Protein AF-A0A969GQ29-F1 (afdb_monomer)

pLDDT: mean 75.86, std 22.22, range [28.38, 98.25]

Structure (mmCIF, N/CA/C/O backbone):
data_AF-A0A969GQ29-F1
#
_entry.id   AF-A0A969GQ29-F1
#
loop_
_atom_site.group_PDB
_atom_site.id
_atom_site.type_symbol
_atom_site.label_atom_id
_atom_site.label_alt_id
_atom_site.label_comp_id
_atom_site.label_asym_id
_atom_site.label_entity_id
_atom_site.label_seq_id
_atom_site.pdbx_PDB_ins_code
_atom_site.Cartn_x
_atom_site.Cartn_y
_atom_site.Cartn_z
_atom_site.occupancy
_atom_site.B_iso_or_equiv
_atom_site.auth_seq_id
_atom_site.auth_comp_id
_atom_site.auth_asym_id
_atom_site.auth_atom_id
_atom_site.pdbx_PDB_model_num
ATOM 1 N N . MET A 1 1 ? 73.120 -27.323 -23.333 1.00 44.72 1 MET A N 1
ATOM 2 C CA . MET A 1 1 ? 72.663 -28.634 -22.817 1.00 44.72 1 MET A CA 1
ATOM 3 C C . MET A 1 1 ? 71.468 -28.420 -21.889 1.00 44.72 1 MET A C 1
ATOM 5 O O . MET A 1 1 ? 71.668 -28.076 -20.736 1.00 44.72 1 MET A O 1
ATOM 9 N N . LEU A 1 2 ? 70.231 -28.576 -22.378 1.00 42.78 2 LEU A N 1
ATOM 10 C CA . LEU A 1 2 ? 69.022 -28.595 -21.538 1.00 42.78 2 LEU A CA 1
ATOM 11 C C . LEU A 1 2 ? 68.281 -29.914 -21.776 1.00 42.78 2 LEU A C 1
ATOM 13 O O . LEU A 1 2 ? 67.636 -30.113 -22.804 1.00 42.78 2 LEU A O 1
ATOM 17 N N . ARG A 1 3 ? 68.413 -30.839 -20.824 1.00 49.97 3 ARG A N 1
ATOM 18 C CA . ARG A 1 3 ? 67.779 -32.161 -20.842 1.00 49.97 3 ARG A CA 1
ATOM 19 C C . ARG A 1 3 ? 66.337 -32.000 -20.340 1.00 49.97 3 ARG A C 1
ATOM 21 O O . ARG A 1 3 ? 66.110 -31.848 -19.142 1.00 49.97 3 ARG A O 1
ATOM 28 N N . LYS A 1 4 ? 65.365 -31.965 -21.260 1.00 52.69 4 LYS A N 1
ATOM 29 C CA . LYS A 1 4 ? 63.926 -31.899 -20.943 1.00 52.69 4 LYS A CA 1
ATOM 30 C C . LYS A 1 4 ? 63.521 -33.150 -20.148 1.00 52.69 4 LYS A C 1
ATOM 32 O O . LYS A 1 4 ? 63.718 -34.269 -20.613 1.00 52.69 4 LYS A O 1
ATOM 37 N N . ARG A 1 5 ? 63.003 -32.950 -18.932 1.00 57.12 5 ARG A N 1
ATOM 38 C CA . ARG A 1 5 ? 62.609 -34.001 -17.978 1.00 57.12 5 ARG A CA 1
ATOM 39 C C . ARG A 1 5 ? 61.297 -34.678 -18.435 1.00 57.12 5 ARG A C 1
ATOM 41 O O . ARG A 1 5 ? 60.277 -33.995 -18.477 1.00 57.12 5 ARG A O 1
ATOM 48 N N . PRO A 1 6 ? 61.276 -35.993 -18.731 1.00 58.00 6 PRO A N 1
ATOM 49 C CA . PRO A 1 6 ? 60.076 -36.718 -19.184 1.00 58.00 6 PRO A CA 1
ATOM 50 C C . PRO A 1 6 ? 59.059 -37.018 -18.063 1.00 58.00 6 PRO A C 1
ATOM 52 O O . PRO A 1 6 ? 57.993 -37.567 -18.321 1.00 58.00 6 PRO A O 1
ATOM 55 N N . PHE A 1 7 ? 59.357 -36.630 -16.821 1.00 55.56 7 PHE A N 1
ATOM 56 C CA . PHE A 1 7 ? 58.591 -37.012 -15.631 1.00 55.56 7 PHE A CA 1
ATOM 57 C C . PHE A 1 7 ? 57.222 -36.322 -15.486 1.00 55.56 7 PHE A C 1
ATOM 59 O O . PHE A 1 7 ? 56.353 -36.838 -14.793 1.00 55.56 7 PHE A O 1
ATOM 66 N N . LEU A 1 8 ? 56.989 -35.191 -16.162 1.00 52.31 8 LEU A N 1
ATOM 67 C CA . LEU A 1 8 ? 55.748 -34.417 -16.001 1.00 52.31 8 LEU A CA 1
ATOM 68 C C . LEU A 1 8 ? 54.585 -34.912 -16.886 1.00 52.31 8 LEU A C 1
ATOM 70 O O . LEU A 1 8 ? 53.432 -34.597 -16.621 1.00 52.31 8 LEU A O 1
ATOM 74 N N . ARG A 1 9 ? 54.864 -35.713 -17.926 1.00 53.41 9 ARG A N 1
ATOM 75 C CA . ARG A 1 9 ? 53.828 -36.254 -18.831 1.00 53.41 9 ARG A CA 1
ATOM 76 C C . ARG A 1 9 ? 53.210 -37.562 -18.333 1.00 53.41 9 ARG A C 1
ATOM 78 O O . ARG A 1 9 ? 52.082 -37.867 -18.699 1.00 53.41 9 ARG A O 1
ATOM 85 N N . LEU A 1 10 ? 53.910 -38.298 -17.469 1.00 52.69 10 LEU A N 1
ATOM 86 C CA . LEU A 1 10 ? 53.424 -39.568 -16.924 1.00 52.69 10 LEU A CA 1
ATOM 87 C C . LEU A 1 10 ? 52.386 -39.362 -15.802 1.00 52.69 10 LEU A C 1
ATOM 89 O O . LEU A 1 10 ? 51.442 -40.135 -15.691 1.00 52.69 10 LEU A O 1
ATOM 93 N N . PHE A 1 11 ? 52.491 -38.266 -15.040 1.00 50.81 11 PHE A N 1
ATOM 94 C CA . PHE A 1 11 ? 51.518 -37.910 -13.996 1.00 50.81 11 PHE A CA 1
ATOM 95 C C . PHE A 1 11 ? 50.190 -37.361 -14.551 1.00 50.81 11 PHE A C 1
ATOM 97 O O . PHE A 1 11 ? 49.139 -37.573 -13.953 1.00 50.81 11 PHE A O 1
ATOM 104 N N . SER A 1 12 ? 50.205 -36.727 -15.729 1.00 54.84 12 SER A N 1
ATOM 105 C CA . SER A 1 12 ? 48.989 -36.211 -16.381 1.00 54.84 12 SER A CA 1
ATOM 106 C C . SER A 1 12 ? 48.111 -37.307 -17.002 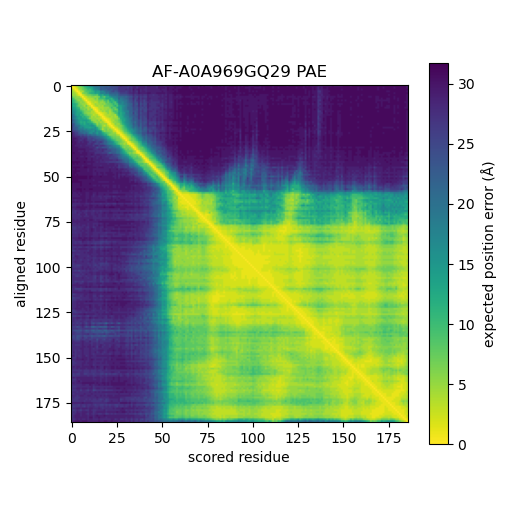1.00 54.84 12 SER A C 1
ATOM 108 O O . SER A 1 12 ? 46.925 -37.076 -17.206 1.00 54.84 12 SER A O 1
ATOM 110 N N . LEU A 1 13 ? 48.666 -38.485 -17.305 1.00 52.84 13 LEU A N 1
ATOM 111 C CA . LEU A 1 13 ? 47.923 -39.612 -17.886 1.00 52.84 13 LEU A CA 1
ATOM 112 C C . LEU A 1 13 ? 47.288 -40.513 -16.813 1.00 52.84 13 LEU A C 1
ATOM 114 O O . LEU A 1 13 ? 46.249 -41.116 -17.066 1.00 52.84 13 LEU A O 1
ATOM 118 N N . LEU A 1 14 ? 47.846 -40.548 -15.596 1.00 54.53 14 LEU A N 1
ATOM 119 C CA . LEU A 1 14 ? 47.291 -41.325 -14.481 1.00 54.53 14 LEU A CA 1
ATOM 120 C C . LEU A 1 14 ? 46.078 -40.647 -13.809 1.00 54.53 14 LEU A C 1
ATOM 122 O O . LEU A 1 14 ? 45.189 -41.339 -13.324 1.00 54.53 14 LEU A O 1
ATOM 126 N N . SER A 1 15 ? 45.991 -39.310 -13.831 1.00 51.19 15 SER A N 1
ATOM 127 C CA . SER A 1 15 ? 44.840 -38.574 -13.269 1.00 51.19 15 SER A CA 1
ATOM 128 C C . SER A 1 15 ? 43.578 -38.628 -14.140 1.00 51.19 15 SER A C 1
ATOM 130 O O . SER A 1 15 ? 42.479 -38.442 -13.627 1.00 51.19 15 SER A O 1
ATOM 132 N N . VAL A 1 16 ? 43.710 -38.907 -15.442 1.00 55.78 16 VAL A N 1
ATOM 133 C CA . VAL A 1 16 ? 42.572 -38.969 -16.380 1.00 55.78 16 VAL A CA 1
ATOM 134 C C . VAL A 1 16 ? 41.866 -40.334 -16.331 1.00 55.78 16 VAL A C 1
ATOM 136 O O . VAL A 1 16 ? 40.658 -40.403 -16.535 1.00 55.78 16 VAL A O 1
ATOM 139 N N . MET A 1 17 ? 42.566 -41.416 -15.965 1.00 53.56 17 MET A N 1
ATOM 140 C CA . MET A 1 17 ? 41.953 -42.748 -15.835 1.00 53.56 17 MET A CA 1
ATOM 141 C C . MET A 1 17 ? 41.180 -42.983 -14.528 1.00 53.56 17 MET A C 1
ATOM 143 O O . MET A 1 17 ? 40.346 -43.883 -14.491 1.00 53.56 17 MET A O 1
ATOM 147 N N . LEU A 1 18 ? 41.376 -42.171 -13.482 1.00 50.62 18 LEU A N 1
ATOM 148 C CA . LEU A 1 18 ? 40.610 -42.305 -12.232 1.00 50.62 18 LEU A CA 1
ATOM 149 C C . LEU A 1 18 ? 39.220 -41.634 -12.299 1.00 50.62 18 LEU A C 1
ATOM 151 O O . LEU A 1 18 ? 38.326 -41.996 -11.543 1.00 50.62 18 LEU A O 1
ATOM 155 N N . VAL A 1 19 ? 39.004 -40.696 -13.230 1.00 52.09 19 VAL A N 1
ATOM 156 C CA . VAL A 1 19 ? 37.718 -39.985 -13.402 1.00 52.09 19 VAL A CA 1
ATOM 157 C C . VAL A 1 19 ? 36.760 -40.737 -14.344 1.00 52.09 19 VAL A C 1
ATOM 159 O O . VAL A 1 19 ? 35.546 -40.632 -14.203 1.00 52.09 19 VAL A O 1
ATOM 162 N N . ALA A 1 20 ? 37.274 -41.577 -15.249 1.00 50.53 20 ALA A N 1
ATOM 163 C CA . ALA A 1 20 ? 36.458 -42.335 -16.206 1.00 50.53 20 ALA A CA 1
ATOM 164 C C . ALA A 1 20 ? 35.785 -43.601 -15.624 1.00 50.53 20 ALA A C 1
ATOM 166 O O . ALA A 1 20 ? 34.882 -44.151 -16.248 1.00 50.53 20 ALA A O 1
ATOM 167 N N . VAL A 1 21 ? 36.180 -44.058 -14.430 1.00 52.09 21 VAL A N 1
ATOM 168 C CA . VAL A 1 21 ? 35.624 -45.272 -13.789 1.00 52.09 21 VAL A CA 1
ATOM 169 C C . VAL A 1 21 ? 34.384 -44.971 -12.925 1.00 52.09 21 VAL A C 1
ATOM 171 O O . VAL A 1 21 ? 33.609 -45.874 -12.629 1.00 52.09 21 VAL A O 1
ATOM 174 N N . LEU A 1 22 ? 34.113 -43.702 -12.593 1.00 51.28 22 LEU A N 1
ATOM 175 C CA . LEU A 1 22 ? 32.953 -43.301 -11.777 1.00 51.28 22 LEU A CA 1
ATOM 176 C C . LEU A 1 22 ? 31.684 -42.947 -12.585 1.00 51.28 22 LEU A C 1
ATOM 178 O O . LEU A 1 22 ? 30.662 -42.628 -11.988 1.00 51.28 22 LEU A O 1
ATOM 182 N N . LEU A 1 23 ? 31.707 -43.043 -13.921 1.00 52.03 23 LEU A N 1
ATOM 183 C CA . LEU A 1 23 ? 30.583 -42.658 -14.799 1.00 52.03 23 LEU A CA 1
ATOM 184 C C . LEU A 1 23 ? 29.781 -43.833 -15.404 1.00 52.03 23 LEU A C 1
ATOM 186 O O . LEU A 1 23 ? 28.881 -43.595 -16.202 1.00 52.03 23 LEU A O 1
ATOM 190 N N . VAL A 1 24 ? 30.051 -45.091 -15.029 1.00 53.19 24 VAL A N 1
ATOM 191 C CA . VAL A 1 24 ? 29.403 -46.280 -15.647 1.00 53.19 24 VAL A CA 1
ATOM 192 C C . VAL A 1 24 ? 28.471 -47.054 -14.689 1.00 53.19 24 VAL A C 1
ATOM 194 O O . VAL A 1 24 ? 27.856 -48.039 -15.078 1.00 53.19 24 VAL A O 1
ATOM 197 N N . ALA A 1 25 ? 28.269 -46.594 -13.450 1.00 53.12 25 ALA A N 1
ATOM 198 C CA . ALA A 1 25 ? 27.529 -47.344 -12.422 1.00 53.12 25 ALA A CA 1
ATOM 199 C C . ALA A 1 25 ? 26.175 -46.730 -11.996 1.00 53.12 25 ALA A C 1
ATOM 201 O O . ALA A 1 25 ? 25.827 -46.806 -10.821 1.00 53.12 25 ALA A O 1
ATOM 202 N N . ALA A 1 26 ? 25.404 -46.115 -12.906 1.00 46.97 26 ALA A N 1
ATOM 203 C CA . ALA A 1 26 ? 24.108 -45.523 -12.526 1.00 46.97 26 ALA A CA 1
ATOM 204 C C . ALA A 1 26 ? 22.977 -45.576 -13.576 1.00 46.97 26 ALA A C 1
ATOM 206 O O . ALA A 1 26 ? 22.005 -44.840 -13.450 1.00 46.97 26 ALA A O 1
ATOM 207 N N . CYS A 1 27 ? 23.038 -46.471 -14.569 1.00 44.78 27 CYS A N 1
ATOM 208 C CA . CYS A 1 27 ? 21.886 -46.770 -15.433 1.00 44.78 27 CYS A CA 1
ATOM 209 C C . CYS A 1 27 ? 21.655 -48.282 -15.484 1.00 44.78 27 CYS A C 1
ATOM 211 O O . CYS A 1 27 ? 22.211 -48.983 -16.324 1.00 44.78 27 CYS A O 1
ATOM 213 N N . GLY A 1 28 ? 20.844 -48.789 -14.559 1.00 42.25 28 GLY A N 1
ATOM 214 C CA . GLY A 1 28 ? 20.472 -50.199 -14.504 1.00 42.25 28 GLY A CA 1
ATOM 215 C C . GLY A 1 28 ? 19.374 -50.429 -13.477 1.00 42.25 28 GLY A C 1
ATOM 216 O O . GLY A 1 28 ? 19.652 -50.852 -12.363 1.00 42.25 28 GLY A O 1
ATOM 217 N N . GLY A 1 29 ? 18.132 -50.111 -13.841 1.00 37.25 29 GLY A N 1
ATOM 218 C CA . GLY A 1 29 ? 16.976 -50.282 -12.964 1.00 37.25 29 GLY A CA 1
ATOM 219 C C . GLY A 1 29 ? 15.670 -50.044 -13.707 1.00 37.25 29 GLY A C 1
ATOM 220 O O . GLY A 1 29 ? 15.032 -49.016 -13.524 1.00 37.25 29 GLY A O 1
ATOM 221 N N . GLY A 1 30 ? 15.309 -50.975 -14.591 1.00 39.59 30 GLY A N 1
ATOM 222 C CA . GLY A 1 30 ? 13.969 -51.039 -15.158 1.00 39.59 30 GLY A CA 1
ATOM 223 C C . GLY A 1 30 ? 12.980 -51.586 -14.129 1.00 39.59 30 GLY A C 1
ATOM 224 O O . GLY A 1 30 ? 13.191 -52.666 -13.582 1.00 39.59 30 GLY A O 1
ATOM 225 N N . SER A 1 31 ? 11.886 -50.862 -13.911 1.00 35.97 31 SER A N 1
ATOM 226 C CA . SER A 1 31 ? 10.650 -51.385 -13.332 1.00 35.97 31 SER A CA 1
ATOM 227 C C . SER A 1 31 ? 9.473 -50.830 -14.132 1.00 35.97 31 SER A C 1
ATOM 229 O O . SER A 1 31 ? 9.452 -49.645 -14.460 1.00 35.97 31 SER A O 1
ATOM 231 N N . ALA A 1 32 ? 8.549 -51.720 -14.483 1.00 39.25 32 ALA A N 1
ATOM 232 C CA . ALA A 1 32 ? 7.390 -51.512 -15.345 1.00 39.25 32 ALA A CA 1
ATOM 233 C C . ALA A 1 32 ? 6.469 -50.352 -14.907 1.00 39.25 32 ALA A C 1
ATOM 235 O O . ALA A 1 32 ? 6.451 -50.013 -13.722 1.00 39.25 32 ALA A O 1
ATOM 236 N N . PRO A 1 33 ? 5.653 -49.778 -15.815 1.00 35.91 33 PRO A N 1
ATOM 237 C CA . PRO A 1 33 ? 4.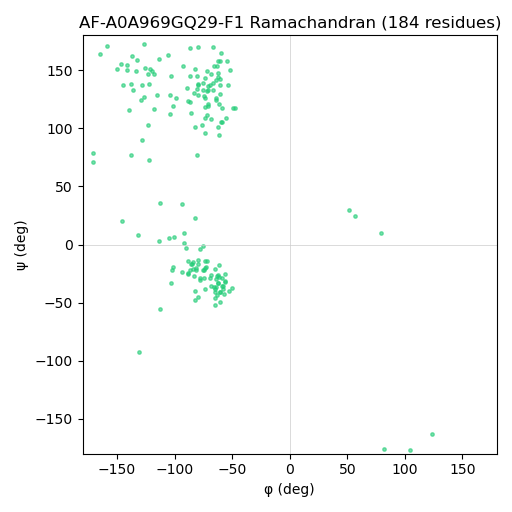574 -48.895 -15.407 1.00 35.91 33 PRO A CA 1
ATOM 238 C C . PRO A 1 33 ? 3.452 -49.736 -14.788 1.00 35.91 33 PRO A C 1
ATOM 240 O O . PRO A 1 33 ? 2.973 -50.697 -15.390 1.00 35.91 33 PRO A O 1
ATOM 243 N N . ALA A 1 34 ? 3.061 -49.383 -13.567 1.00 37.22 34 ALA A N 1
ATOM 244 C CA . ALA A 1 34 ? 1.811 -49.832 -12.985 1.00 37.22 34 ALA A CA 1
ATOM 245 C C . ALA A 1 34 ? 0.654 -49.107 -13.685 1.00 37.22 34 ALA A C 1
ATOM 247 O O . ALA A 1 34 ? 0.691 -47.886 -13.845 1.00 37.22 34 ALA A O 1
ATOM 248 N N . ASP A 1 35 ? -0.354 -49.879 -14.085 1.00 37.22 35 ASP A N 1
ATOM 249 C CA . ASP A 1 35 ? -1.689 -49.409 -14.442 1.00 37.22 35 ASP A CA 1
ATOM 250 C C . ASP A 1 35 ? -2.214 -48.434 -13.379 1.00 37.22 35 ASP A C 1
ATOM 252 O O . ASP A 1 35 ? -2.434 -48.813 -12.226 1.00 37.22 35 ASP A O 1
ATOM 256 N N . SER A 1 36 ? -2.460 -47.185 -13.769 1.00 41.22 36 SER A N 1
ATOM 257 C CA . SER A 1 36 ? -3.362 -46.291 -13.048 1.00 41.22 36 SER A CA 1
ATOM 258 C C . SER A 1 36 ? -4.665 -46.196 -13.835 1.00 41.22 36 SER A C 1
ATOM 260 O O . SER A 1 36 ? -4.698 -45.661 -14.944 1.00 41.22 36 SER A O 1
ATOM 262 N N . ALA A 1 37 ? -5.725 -46.740 -13.242 1.00 36.94 37 ALA A N 1
ATOM 263 C CA . ALA A 1 37 ? -7.107 -46.572 -13.668 1.00 36.94 37 ALA A CA 1
ATOM 264 C C . ALA A 1 37 ? -7.472 -45.079 -13.847 1.00 36.94 37 ALA A C 1
ATOM 266 O O . ALA A 1 37 ? -6.909 -44.228 -13.152 1.00 36.94 37 ALA A O 1
ATOM 267 N N . PRO A 1 38 ? -8.404 -44.744 -14.758 1.00 35.06 38 PRO A N 1
ATOM 268 C CA . PRO A 1 38 ? -8.744 -43.360 -15.060 1.00 35.06 38 PRO A CA 1
ATOM 269 C C . PRO A 1 38 ? -9.413 -42.683 -13.859 1.00 35.06 38 PRO A C 1
ATOM 271 O O . PRO A 1 38 ? -10.335 -43.228 -13.248 1.00 35.06 38 PRO A O 1
ATOM 274 N N . ALA A 1 39 ? -8.937 -41.479 -13.542 1.00 34.47 39 ALA A N 1
ATOM 275 C CA . ALA A 1 39 ? -9.611 -40.555 -12.646 1.00 34.47 39 ALA A CA 1
ATOM 276 C C . ALA A 1 39 ? -10.983 -40.199 -13.233 1.00 34.47 39 ALA A C 1
ATOM 278 O O . ALA A 1 39 ? -11.094 -39.843 -14.405 1.00 34.47 39 ALA A O 1
ATOM 279 N N . ALA A 1 40 ? -12.022 -40.329 -12.412 1.00 36.59 40 ALA A N 1
ATOM 280 C CA . ALA A 1 40 ? -13.361 -39.879 -12.741 1.00 36.59 40 ALA A CA 1
ATOM 281 C C . ALA A 1 40 ? -13.365 -38.349 -12.896 1.00 36.59 40 ALA A C 1
ATOM 283 O O . ALA A 1 40 ? -12.971 -37.633 -11.975 1.00 36.59 40 ALA A O 1
ATOM 284 N N . GLU A 1 41 ? -13.817 -37.866 -14.054 1.00 39.78 41 GLU A N 1
ATOM 285 C CA . GLU A 1 41 ? -14.216 -36.474 -14.262 1.00 39.78 41 GLU A CA 1
ATOM 286 C C . GLU A 1 41 ? -15.343 -36.120 -13.282 1.00 39.78 41 GLU A C 1
ATOM 288 O O . GLU A 1 41 ? -16.433 -36.695 -13.329 1.00 39.78 41 GLU A O 1
ATOM 293 N N . ALA A 1 42 ? -15.081 -35.164 -12.392 1.00 37.78 42 ALA A N 1
ATOM 294 C CA . ALA A 1 42 ? -16.132 -34.409 -11.726 1.00 37.78 42 ALA A CA 1
ATOM 295 C C . ALA A 1 42 ? -16.627 -33.323 -12.701 1.00 37.78 42 ALA A C 1
ATOM 297 O O . ALA A 1 42 ? -15.802 -32.718 -13.392 1.00 37.78 42 ALA A O 1
ATOM 298 N N . PRO A 1 43 ? -17.945 -33.083 -12.807 1.00 32.59 43 PRO A N 1
ATOM 299 C CA . PRO A 1 43 ? -18.484 -32.178 -13.807 1.00 32.59 43 PRO A CA 1
ATOM 300 C C . PRO A 1 43 ? -18.086 -30.738 -13.487 1.00 32.59 43 PRO A C 1
ATOM 302 O O . PRO A 1 43 ? -18.155 -30.301 -12.337 1.00 32.59 43 PRO A O 1
ATOM 305 N N . ALA A 1 44 ? -17.696 -30.010 -14.531 1.00 32.75 44 ALA A N 1
ATOM 306 C CA . ALA A 1 44 ? -17.522 -28.570 -14.507 1.00 32.75 44 ALA A CA 1
ATOM 307 C C . ALA A 1 44 ? -18.830 -27.915 -14.041 1.00 32.75 44 ALA A C 1
ATOM 309 O O . ALA A 1 44 ? -19.835 -27.929 -14.753 1.00 32.75 44 ALA A O 1
ATOM 310 N N . ALA A 1 45 ? -18.818 -27.376 -12.824 1.00 34.59 45 ALA A N 1
ATOM 311 C CA . ALA A 1 45 ? -19.830 -26.440 -12.382 1.00 34.59 45 ALA A CA 1
ATOM 312 C C . ALA A 1 45 ? -19.548 -25.115 -13.093 1.00 34.59 45 ALA A C 1
ATOM 314 O O . ALA A 1 45 ? -18.539 -24.456 -12.853 1.00 34.59 45 ALA A O 1
ATOM 315 N N . GLU A 1 46 ? -20.427 -24.791 -14.030 1.00 34.78 46 GLU A N 1
ATOM 316 C CA . GLU A 1 46 ? -20.492 -23.532 -14.752 1.00 34.78 46 GLU A CA 1
ATOM 317 C C . GLU A 1 46 ? -20.746 -22.415 -13.728 1.00 34.78 46 GLU A C 1
ATOM 319 O O . GLU A 1 46 ? -21.872 -22.188 -13.284 1.00 34.78 46 GLU A O 1
ATOM 324 N N . ALA A 1 47 ? -19.665 -21.786 -13.260 1.00 32.41 47 ALA A N 1
ATOM 325 C CA . ALA A 1 47 ? -19.738 -20.641 -12.371 1.00 32.41 47 ALA A CA 1
ATOM 326 C C . ALA A 1 47 ? -20.318 -19.472 -13.169 1.00 32.41 47 ALA A C 1
ATOM 328 O O . ALA A 1 47 ? -19.680 -18.928 -14.072 1.00 32.41 47 ALA A O 1
ATOM 329 N N . ALA A 1 48 ? -21.563 -19.124 -12.854 1.00 28.38 48 ALA A N 1
ATOM 330 C CA . ALA A 1 48 ? -22.189 -17.908 -13.323 1.00 28.38 48 ALA A CA 1
ATOM 331 C C . ALA A 1 48 ? -21.337 -16.722 -12.855 1.00 28.38 48 ALA A C 1
ATOM 333 O O . ALA A 1 48 ? -21.335 -16.368 -11.677 1.00 28.38 48 ALA A O 1
ATOM 334 N N . ALA A 1 49 ? -20.604 -16.125 -13.792 1.00 33.06 49 ALA A N 1
ATOM 335 C CA . ALA A 1 49 ? -20.020 -14.812 -13.620 1.00 33.06 49 ALA A CA 1
ATOM 336 C C . ALA A 1 49 ? -21.171 -13.829 -13.375 1.00 33.06 49 ALA A C 1
ATOM 338 O O . ALA A 1 49 ? -21.938 -13.507 -14.284 1.00 33.06 49 ALA A O 1
ATOM 339 N N . GLN A 1 50 ? -21.332 -13.393 -12.129 1.00 33.28 50 GLN A N 1
ATOM 340 C CA . GLN A 1 50 ? -22.148 -12.227 -11.839 1.00 33.28 50 GLN A CA 1
ATOM 341 C C . GLN A 1 50 ? -21.358 -10.999 -12.284 1.00 33.28 50 GLN A C 1
ATOM 343 O O . GLN A 1 50 ? -20.500 -10.490 -11.573 1.00 33.28 50 GLN A O 1
ATOM 348 N N . GLU A 1 51 ? -21.655 -10.556 -13.499 1.00 40.47 51 GLU A N 1
ATOM 349 C CA . GLU A 1 51 ? -21.353 -9.218 -13.988 1.00 40.47 51 GLU A CA 1
ATOM 350 C C . GLU A 1 51 ? -22.136 -8.221 -13.113 1.00 40.47 51 GLU A C 1
ATOM 352 O O . GLU A 1 51 ? -23.358 -8.097 -13.229 1.00 40.47 51 GLU A O 1
ATOM 357 N N . SER A 1 52 ? -21.461 -7.583 -12.151 1.00 35.22 52 SER A N 1
ATOM 358 C CA . SER A 1 52 ? -22.051 -6.517 -11.338 1.00 35.22 52 SER A CA 1
ATOM 359 C C . SER A 1 52 ? -21.875 -5.176 -12.057 1.00 35.22 52 SER A C 1
ATOM 361 O O . SER A 1 52 ? -20.777 -4.755 -12.414 1.00 35.22 52 SER A O 1
ATOM 363 N N . ALA A 1 53 ? -23.001 -4.514 -12.312 1.00 35.34 53 ALA A N 1
ATOM 364 C CA . ALA A 1 53 ? -23.127 -3.373 -13.217 1.00 35.34 53 ALA A CA 1
ATOM 365 C C . ALA A 1 53 ? -22.732 -2.005 -12.614 1.00 35.34 53 ALA A C 1
ATOM 367 O O . ALA A 1 53 ? -23.181 -0.982 -13.119 1.00 35.34 53 ALA A O 1
ATOM 368 N N . ASP A 1 54 ? -21.901 -1.972 -11.569 1.00 37.62 54 ASP A N 1
ATOM 369 C CA . ASP A 1 54 ? -21.432 -0.719 -10.940 1.00 37.62 54 ASP A CA 1
ATOM 370 C C . ASP A 1 54 ? -19.908 -0.668 -10.718 1.00 37.62 54 ASP A C 1
ATOM 372 O O . ASP A 1 54 ? -19.383 0.263 -10.106 1.00 37.62 54 ASP A O 1
ATOM 376 N N . ALA A 1 55 ? -19.153 -1.634 -11.251 1.00 44.72 55 ALA A N 1
ATOM 377 C CA . ALA A 1 55 ? -17.705 -1.495 -11.319 1.00 44.72 55 ALA A CA 1
ATOM 378 C C . ALA A 1 55 ? -17.361 -0.431 -12.373 1.00 44.72 55 ALA A C 1
ATOM 380 O O . ALA A 1 55 ? -17.714 -0.578 -13.545 1.00 44.72 55 ALA A O 1
ATOM 381 N N . ALA A 1 56 ? -16.668 0.639 -11.968 1.00 50.53 56 ALA A N 1
ATOM 382 C CA . ALA A 1 56 ? -16.030 1.544 -12.916 1.00 50.53 56 ALA A CA 1
ATOM 383 C C . ALA A 1 56 ? -15.227 0.693 -13.910 1.00 50.53 56 ALA A C 1
ATOM 385 O O . ALA A 1 56 ? -14.339 -0.057 -13.498 1.00 50.53 56 ALA A O 1
ATOM 386 N N . ALA A 1 57 ? -15.603 0.750 -15.191 1.00 52.75 57 ALA A N 1
ATOM 387 C CA . ALA A 1 57 ? -14.967 -0.055 -16.223 1.00 52.75 57 ALA A CA 1
ATOM 388 C C . ALA A 1 57 ? -13.449 0.185 -16.183 1.00 52.75 57 ALA A C 1
ATOM 390 O O . ALA A 1 57 ? -13.026 1.337 -16.022 1.00 52.75 57 ALA A O 1
ATOM 391 N N . PRO A 1 58 ? -12.629 -0.872 -16.295 1.00 57.75 58 PRO A N 1
ATOM 392 C CA . PRO A 1 58 ? -11.191 -0.699 -16.272 1.00 57.75 58 PRO A CA 1
ATOM 393 C C . PRO A 1 58 ? -10.770 0.199 -17.431 1.00 57.75 58 PRO A C 1
ATOM 395 O O . PRO A 1 58 ? -11.299 0.101 -18.542 1.00 57.75 58 PRO A O 1
ATOM 398 N N . ALA A 1 59 ? -9.856 1.126 -17.150 1.00 66.75 59 ALA A N 1
ATOM 399 C CA . ALA A 1 59 ? -9.452 2.099 -18.151 1.00 66.75 59 ALA A CA 1
ATOM 400 C C . ALA A 1 59 ? -8.667 1.412 -19.285 1.00 66.75 59 ALA A C 1
ATOM 402 O O . ALA A 1 59 ? -7.965 0.419 -19.099 1.00 66.75 59 ALA A O 1
ATOM 403 N N . SER A 1 60 ? -8.824 1.926 -20.496 1.00 78.56 60 SER A N 1
ATOM 404 C CA . SER A 1 60 ? -8.176 1.418 -21.700 1.00 78.56 60 SER A CA 1
ATOM 405 C C . SER A 1 60 ? -6.724 1.898 -21.820 1.00 78.56 60 SER A C 1
ATOM 407 O O . SER A 1 60 ? -6.272 2.801 -21.116 1.00 78.56 60 SER A O 1
ATOM 409 N N . ALA A 1 61 ? -5.974 1.331 -22.772 1.00 79.00 61 ALA A N 1
ATOM 410 C CA . ALA A 1 61 ? -4.647 1.845 -23.119 1.00 79.00 61 ALA A CA 1
ATOM 411 C C . ALA A 1 61 ? -4.686 3.314 -23.587 1.00 79.00 61 ALA A C 1
ATOM 413 O O . ALA A 1 61 ? -3.718 4.043 -23.378 1.00 79.00 61 ALA A O 1
ATOM 414 N N . ASP A 1 62 ? -5.796 3.754 -24.182 1.00 82.31 62 ASP A N 1
ATOM 415 C CA . ASP A 1 62 ? -5.986 5.148 -24.583 1.00 82.31 62 ASP A CA 1
ATOM 416 C C . ASP A 1 62 ? -6.247 6.038 -23.359 1.00 82.31 62 ASP A C 1
ATOM 418 O O . ASP A 1 62 ? -5.676 7.124 -23.263 1.00 82.31 62 ASP A O 1
ATOM 422 N N . ASP A 1 63 ? -7.008 5.547 -22.374 1.00 77.81 63 ASP A N 1
ATOM 423 C CA . ASP A 1 63 ? -7.213 6.242 -21.095 1.00 77.81 63 ASP A CA 1
ATOM 424 C C . ASP A 1 63 ? -5.899 6.369 -20.310 1.00 77.81 63 ASP A C 1
ATOM 426 O O . ASP A 1 63 ? -5.623 7.411 -19.712 1.00 77.81 63 ASP A O 1
ATOM 430 N N . TYR A 1 64 ? -5.043 5.343 -20.375 1.00 74.19 64 TYR A N 1
ATOM 431 C CA . TYR A 1 64 ? -3.682 5.398 -19.844 1.00 74.19 64 TYR A CA 1
ATOM 432 C C . TYR A 1 64 ? -2.850 6.492 -20.523 1.00 74.19 64 TYR A C 1
ATOM 434 O O . TYR A 1 64 ? -2.205 7.289 -19.848 1.00 74.19 64 TYR A O 1
ATOM 442 N N . GLN A 1 65 ? -2.832 6.556 -21.858 1.00 79.19 65 GLN A N 1
ATOM 443 C CA . GLN A 1 65 ? -2.053 7.587 -22.555 1.00 79.19 65 GLN A CA 1
ATOM 444 C C . GLN A 1 65 ? -2.575 8.991 -22.234 1.00 79.19 65 GLN A C 1
ATOM 446 O O . GLN A 1 65 ? -1.785 9.877 -21.910 1.00 79.19 65 GLN A O 1
ATOM 451 N N . ALA A 1 66 ? -3.896 9.178 -22.235 1.00 79.56 66 ALA A N 1
ATOM 452 C CA . ALA A 1 66 ? -4.517 10.451 -21.895 1.00 79.56 66 ALA A CA 1
ATOM 453 C C . ALA A 1 66 ? -4.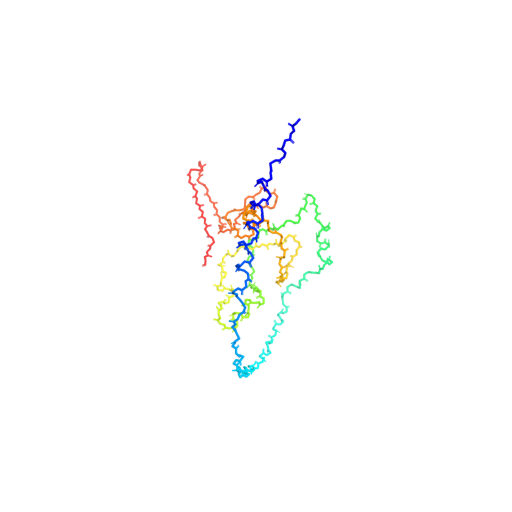187 10.899 -20.459 1.00 79.56 66 ALA A C 1
ATOM 455 O O . ALA A 1 66 ? -3.880 12.074 -20.241 1.00 79.56 66 ALA A O 1
ATOM 456 N N . SER A 1 67 ? -4.188 9.981 -19.482 1.00 75.69 67 SER A N 1
ATOM 457 C CA . SER A 1 67 ? -3.816 10.315 -18.100 1.00 75.69 67 SER A CA 1
ATOM 458 C C . SER A 1 67 ? -2.348 10.736 -17.999 1.00 75.69 67 SER A C 1
ATOM 460 O O . SER A 1 67 ? -2.036 11.730 -17.346 1.00 75.69 67 SER A O 1
ATOM 462 N N . ARG A 1 68 ? -1.443 10.056 -18.714 1.00 78.31 68 ARG A N 1
ATOM 463 C CA . ARG A 1 68 ? -0.006 10.377 -18.739 1.00 78.31 68 ARG A CA 1
ATOM 464 C C . ARG A 1 68 ? 0.293 11.739 -19.355 1.00 78.31 68 ARG A C 1
ATOM 466 O O . ARG A 1 68 ? 1.182 12.430 -18.860 1.00 78.31 68 ARG A O 1
ATOM 473 N N . GLU A 1 69 ? -0.424 12.117 -20.410 1.00 83.00 69 GLU A N 1
ATOM 474 C CA . GLU A 1 69 ? -0.269 13.417 -21.075 1.00 83.00 69 GLU A CA 1
ATOM 475 C C . GLU A 1 69 ? -0.740 14.592 -20.205 1.00 83.00 69 GLU A C 1
ATOM 477 O O . GLU A 1 69 ? -0.219 15.700 -20.340 1.00 83.00 69 GLU A O 1
ATOM 482 N N . ALA A 1 70 ? -1.676 14.358 -19.280 1.00 80.00 70 ALA A N 1
ATOM 483 C CA . ALA A 1 70 ? -2.137 15.375 -18.337 1.00 80.00 70 ALA A CA 1
ATOM 484 C C . ALA A 1 70 ? -1.115 15.679 -17.222 1.00 80.00 70 ALA A C 1
ATOM 486 O O . ALA A 1 70 ? -1.167 16.744 -16.603 1.00 80.00 70 ALA A O 1
ATOM 487 N N . CYS A 1 71 ? -0.169 14.770 -16.969 1.00 83.88 71 CYS A N 1
ATOM 488 C CA . CYS A 1 71 ? 0.832 14.928 -15.919 1.00 83.88 71 CYS A CA 1
ATOM 489 C C . CYS A 1 71 ? 1.915 15.935 -16.317 1.00 83.88 71 CYS A C 1
ATOM 491 O O . CYS A 1 71 ? 2.539 15.821 -17.373 1.00 83.88 71 CYS A O 1
ATOM 493 N N . THR A 1 72 ? 2.247 16.859 -15.419 1.00 83.44 72 THR A N 1
ATOM 494 C CA . THR A 1 72 ? 3.360 17.802 -15.606 1.00 83.44 72 THR A CA 1
ATOM 495 C C . THR A 1 72 ? 4.326 17.757 -14.423 1.00 83.44 72 THR A C 1
ATOM 497 O O . THR A 1 72 ? 4.060 17.107 -13.415 1.00 83.44 72 THR A O 1
ATOM 500 N N . ALA A 1 73 ? 5.467 18.446 -14.528 1.00 80.62 73 ALA A N 1
ATOM 501 C CA . ALA A 1 73 ? 6.379 18.599 -13.390 1.00 80.62 73 ALA A CA 1
ATOM 502 C C . ALA A 1 73 ? 5.723 19.354 -12.216 1.00 80.62 73 ALA A C 1
ATOM 504 O O . ALA A 1 73 ? 5.997 19.040 -11.062 1.00 80.62 73 ALA A O 1
ATOM 505 N N . GLU A 1 74 ? 4.833 20.304 -12.519 1.00 83.00 74 GLU A N 1
ATOM 506 C CA . GLU A 1 74 ? 4.106 21.116 -11.533 1.00 83.00 74 GLU A CA 1
ATOM 507 C C . GLU A 1 74 ? 2.845 20.411 -11.006 1.00 83.00 74 GLU A C 1
ATOM 509 O O . GLU A 1 74 ? 2.327 20.747 -9.945 1.00 83.00 74 GLU A O 1
ATOM 514 N N . THR A 1 75 ? 2.321 19.434 -11.749 1.00 82.06 75 THR A N 1
ATOM 515 C CA . THR A 1 75 ? 1.141 18.638 -11.381 1.00 82.06 75 THR A CA 1
ATOM 516 C C . THR A 1 75 ? 1.411 17.176 -11.722 1.00 82.06 75 THR A C 1
ATOM 518 O O . THR A 1 75 ? 0.990 16.688 -12.777 1.00 82.06 75 THR A O 1
ATOM 521 N N . PRO A 1 76 ? 2.202 16.487 -10.887 1.00 81.81 76 PRO A N 1
ATOM 522 C CA . PRO A 1 76 ? 2.555 15.106 -11.141 1.00 81.81 76 PRO A CA 1
ATOM 523 C C . PRO A 1 76 ? 1.379 14.182 -10.819 1.00 81.81 76 PRO A C 1
ATOM 525 O O . PRO A 1 76 ? 0.720 14.332 -9.795 1.00 81.81 76 PRO A O 1
ATOM 528 N N . CYS A 1 77 ? 1.155 13.177 -11.663 1.00 83.69 77 CYS A N 1
ATOM 529 C CA . CYS A 1 77 ? 0.181 12.123 -11.397 1.00 83.69 77 CYS A CA 1
ATOM 530 C C . CYS A 1 77 ? 0.798 11.089 -10.453 1.00 83.69 77 CYS A C 1
ATOM 532 O O . CYS A 1 77 ? 1.322 10.059 -10.880 1.00 83.69 77 CYS A O 1
ATOM 534 N N . TRP A 1 78 ? 0.863 11.421 -9.171 1.00 88.12 78 TRP A N 1
ATOM 535 C CA . TRP A 1 78 ? 1.299 10.492 -8.137 1.00 88.12 78 TRP A CA 1
ATOM 536 C C . TRP A 1 78 ? 0.100 9.782 -7.531 1.00 88.12 78 TRP A C 1
ATOM 538 O O . TRP A 1 78 ? -1.009 10.301 -7.535 1.00 88.12 78 TRP A O 1
ATOM 548 N N . ALA A 1 79 ? 0.333 8.582 -7.007 1.00 88.62 79 ALA A N 1
ATOM 549 C CA . ALA A 1 79 ? -0.672 7.932 -6.187 1.00 88.62 79 ALA A CA 1
ATOM 550 C C . ALA A 1 79 ? -0.844 8.727 -4.889 1.00 88.62 79 ALA A C 1
ATOM 552 O O . ALA A 1 79 ? 0.148 9.165 -4.293 1.00 88.62 79 ALA A O 1
ATOM 553 N N . GLU A 1 80 ? -2.087 8.875 -4.450 1.00 87.25 80 GLU A N 1
ATOM 554 C CA . GLU A 1 80 ? -2.433 9.628 -3.249 1.00 87.25 80 GLU A CA 1
ATOM 555 C C . GLU A 1 80 ? -3.178 8.737 -2.262 1.00 87.25 80 GLU A C 1
ATOM 557 O O . GLU A 1 80 ? -4.040 7.948 -2.641 1.00 87.25 80 GLU A O 1
ATOM 562 N N . VAL A 1 81 ? -2.840 8.859 -0.980 1.00 88.50 81 VAL A N 1
ATOM 563 C CA . VAL A 1 81 ? -3.638 8.253 0.089 1.00 88.50 81 VAL A CA 1
ATOM 564 C C . VAL A 1 81 ? -4.833 9.160 0.342 1.00 88.50 81 VAL A C 1
ATOM 566 O O . VAL A 1 81 ? -4.647 10.362 0.544 1.00 88.50 81 VAL A O 1
ATOM 569 N N . VAL A 1 82 ? -6.032 8.584 0.333 1.00 89.06 82 VAL A N 1
ATOM 570 C CA . VAL A 1 82 ? -7.295 9.302 0.536 1.00 89.06 82 VAL A CA 1
ATOM 571 C C . VAL A 1 82 ? -8.029 8.754 1.757 1.00 89.06 82 VAL A C 1
ATOM 573 O O . VAL A 1 82 ? -7.931 7.569 2.068 1.00 89.06 82 VAL A O 1
ATOM 576 N N . ASP A 1 83 ? -8.793 9.610 2.433 1.00 86.44 83 ASP A N 1
ATOM 577 C CA . ASP A 1 83 ? -9.497 9.248 3.676 1.00 86.44 83 ASP A CA 1
ATOM 578 C C . ASP A 1 83 ? -10.910 8.687 3.431 1.00 86.44 83 ASP A C 1
ATOM 580 O O . ASP A 1 83 ? -11.619 8.316 4.363 1.00 86.44 83 ASP A O 1
ATOM 584 N N . THR A 1 84 ? -11.354 8.642 2.171 1.00 89.31 84 THR A N 1
ATOM 585 C CA . THR A 1 84 ? -12.684 8.133 1.810 1.00 89.31 84 THR A CA 1
ATOM 586 C C . THR A 1 84 ? -12.639 6.620 1.641 1.00 89.31 84 THR A C 1
ATOM 588 O O . THR A 1 84 ? -12.019 6.120 0.705 1.00 89.31 84 THR A O 1
ATOM 591 N N . VAL A 1 85 ? -13.321 5.898 2.530 1.00 89.94 85 VAL A N 1
ATOM 592 C CA . VAL A 1 85 ? -13.498 4.442 2.437 1.00 89.94 85 VAL A CA 1
ATOM 593 C C . VAL A 1 85 ? -14.669 4.131 1.496 1.00 89.94 85 VAL A C 1
ATOM 595 O O . VAL A 1 85 ? -15.727 4.743 1.650 1.00 89.94 85 VAL A O 1
ATOM 598 N N . PRO A 1 86 ? -14.509 3.228 0.510 1.00 89.69 86 PRO A N 1
ATOM 599 C CA . PRO A 1 86 ? -15.603 2.838 -0.374 1.00 89.69 86 PRO A CA 1
ATOM 600 C C . PRO A 1 86 ? -16.644 1.974 0.355 1.00 89.69 86 PRO A C 1
ATOM 602 O O . PRO A 1 86 ? -16.302 1.188 1.234 1.00 89.69 86 PRO A O 1
ATOM 605 N N . ASP A 1 87 ? -17.910 2.075 -0.060 1.00 91.19 87 ASP A N 1
ATOM 606 C CA . ASP A 1 87 ? -19.030 1.329 0.543 1.00 91.19 87 ASP A CA 1
ATOM 607 C C . ASP A 1 87 ? -19.022 -0.178 0.216 1.00 91.19 87 ASP A C 1
ATOM 609 O O . ASP A 1 87 ? -19.766 -0.956 0.812 1.00 91.19 87 ASP A O 1
ATOM 613 N N . SER A 1 88 ? -18.219 -0.597 -0.765 1.00 92.00 88 SER A N 1
ATOM 614 C CA . SER A 1 88 ? -18.075 -1.994 -1.182 1.00 92.00 88 SER A CA 1
ATOM 615 C C . SER A 1 88 ? -16.654 -2.278 -1.654 1.00 92.00 88 SER A C 1
ATOM 617 O O . SER A 1 88 ? -15.940 -1.373 -2.097 1.00 92.00 88 SER A O 1
ATOM 619 N N . PHE A 1 89 ? -16.250 -3.546 -1.574 1.00 94.75 89 PHE A N 1
ATOM 620 C CA . PHE A 1 89 ? -14.913 -3.989 -1.943 1.00 94.75 89 PHE A CA 1
ATOM 621 C C . PHE A 1 89 ? -14.966 -5.046 -3.041 1.00 94.75 89 PHE A C 1
ATOM 623 O O . PHE A 1 89 ? -15.920 -5.807 -3.174 1.00 94.75 89 PHE A O 1
ATOM 630 N N . GLN A 1 90 ? -13.907 -5.077 -3.844 1.00 95.00 90 GLN A N 1
ATOM 631 C CA . GLN A 1 90 ? -13.673 -6.116 -4.838 1.00 95.00 90 GLN A CA 1
ATOM 632 C C . GLN A 1 90 ? -12.434 -6.918 -4.437 1.00 95.00 90 GLN A C 1
ATOM 634 O O . GLN A 1 90 ? -11.587 -6.452 -3.669 1.00 95.00 90 GLN A O 1
ATOM 639 N N . GLU A 1 91 ? -12.312 -8.128 -4.970 1.00 96.31 91 GLU A N 1
ATOM 640 C CA . GLU A 1 91 ? -11.151 -8.983 -4.760 1.00 96.31 91 GLU A CA 1
ATOM 641 C C . GLU A 1 91 ? -10.709 -9.653 -6.061 1.00 96.31 91 GLU A C 1
ATOM 643 O O . GLU A 1 91 ? -11.448 -9.716 -7.044 1.00 96.31 91 GLU A O 1
ATOM 648 N N . ALA A 1 92 ? -9.472 -10.150 -6.078 1.00 97.25 92 ALA A N 1
ATOM 649 C CA . ALA A 1 92 ? -8.952 -10.853 -7.241 1.00 9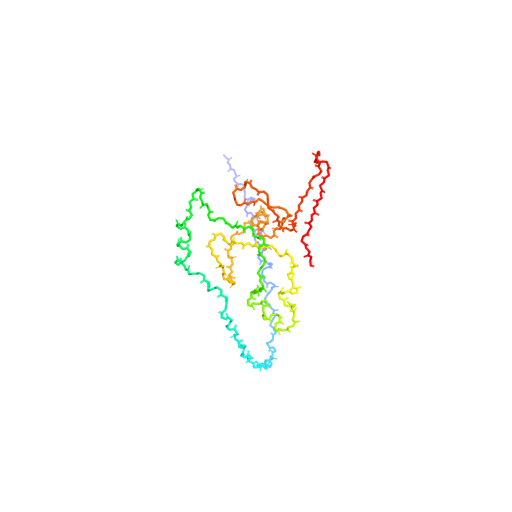7.25 92 ALA A CA 1
ATOM 650 C C . ALA A 1 92 ? -9.781 -12.125 -7.526 1.00 97.25 92 ALA A C 1
ATOM 652 O O . ALA A 1 92 ? -10.134 -12.823 -6.574 1.00 97.25 92 ALA A O 1
ATOM 653 N N . PRO A 1 93 ? -10.003 -12.507 -8.802 1.00 97.00 93 PRO A N 1
ATOM 654 C CA . PRO A 1 93 ? -10.820 -13.676 -9.149 1.00 97.00 93 PRO A CA 1
ATOM 655 C C . PRO A 1 93 ? -10.393 -14.971 -8.444 1.00 97.00 93 PRO A C 1
ATOM 657 O O . PRO A 1 93 ? -11.231 -15.711 -7.942 1.00 97.00 93 PRO A O 1
ATOM 660 N N . MET A 1 94 ? -9.081 -15.197 -8.308 1.00 96.56 94 MET A N 1
ATOM 661 C CA . MET A 1 94 ? -8.548 -16.366 -7.596 1.00 96.56 94 MET A CA 1
ATOM 662 C C . MET A 1 94 ? -8.916 -16.401 -6.102 1.00 96.56 94 MET A C 1
ATOM 664 O O . MET A 1 94 ? -8.968 -17.476 -5.519 1.00 96.56 94 MET A O 1
ATOM 668 N N . LEU A 1 95 ? -9.143 -15.245 -5.468 1.00 97.88 95 LEU A N 1
ATOM 669 C CA . LEU A 1 95 ? -9.569 -15.166 -4.068 1.00 97.88 95 LEU A CA 1
ATOM 670 C C . LEU A 1 95 ? -11.077 -15.378 -3.952 1.00 97.88 95 LEU A C 1
ATOM 672 O O . LEU A 1 95 ? -11.504 -16.133 -3.085 1.00 97.88 95 LEU A O 1
ATOM 676 N N . ALA A 1 96 ? -11.858 -14.813 -4.875 1.00 97.62 96 ALA A N 1
ATOM 677 C CA . ALA A 1 96 ? -13.298 -15.047 -4.946 1.00 97.62 96 ALA A CA 1
ATOM 678 C C . ALA A 1 96 ? -13.629 -16.545 -5.111 1.00 97.62 96 ALA A C 1
ATOM 680 O O . ALA A 1 96 ? -14.554 -17.050 -4.477 1.00 97.62 96 ALA A O 1
ATOM 681 N N . GLU A 1 97 ? -12.837 -17.285 -5.898 1.00 97.75 97 GLU A N 1
ATOM 682 C CA . GLU A 1 97 ? -12.949 -18.749 -6.007 1.00 97.75 97 GLU A CA 1
ATOM 683 C C . GLU A 1 97 ? -12.718 -19.455 -4.658 1.00 97.75 97 GLU A C 1
ATOM 685 O O . GLU A 1 97 ? -13.460 -20.373 -4.308 1.00 97.75 97 GLU A O 1
ATOM 690 N N . MET A 1 98 ? -11.737 -19.006 -3.868 1.00 98.19 98 MET A N 1
ATOM 691 C CA . MET A 1 98 ? -11.468 -19.553 -2.531 1.00 98.19 98 MET A CA 1
ATOM 692 C C . MET A 1 98 ? -12.581 -19.217 -1.531 1.00 98.19 98 MET A C 1
ATOM 694 O O . MET A 1 98 ? -12.920 -20.049 -0.690 1.00 98.19 98 MET A O 1
ATOM 698 N N . VAL A 1 99 ? -13.178 -18.026 -1.632 1.00 98.25 99 VAL A N 1
ATOM 699 C CA . VAL A 1 99 ? -14.343 -17.637 -0.824 1.00 98.25 99 VAL A CA 1
ATOM 700 C C . VAL A 1 99 ? -15.548 -18.508 -1.172 1.00 98.25 99 VAL A C 1
ATOM 702 O O . VAL A 1 99 ? -16.186 -19.064 -0.280 1.00 98.25 99 VAL A O 1
ATOM 705 N N . ALA A 1 100 ? -15.822 -18.712 -2.463 1.00 97.56 100 ALA A N 1
ATOM 706 C CA . ALA A 1 100 ? -16.901 -19.586 -2.922 1.00 97.56 100 ALA A CA 1
ATOM 707 C C . ALA A 1 100 ? -16.702 -21.053 -2.494 1.00 97.56 100 ALA A C 1
ATOM 709 O O . ALA A 1 100 ? -17.678 -21.751 -2.214 1.00 97.56 100 ALA A O 1
ATOM 710 N N . ALA A 1 101 ? -15.450 -21.513 -2.406 1.00 98.06 101 ALA A N 1
ATOM 711 C CA . ALA A 1 101 ? -15.097 -22.831 -1.879 1.00 98.06 101 ALA A CA 1
ATOM 712 C C . ALA A 1 101 ? -15.221 -22.939 -0.344 1.00 98.06 101 ALA A C 1
ATOM 714 O O . ALA A 1 101 ? -15.239 -24.048 0.190 1.00 98.06 101 ALA A O 1
ATOM 715 N N . GLY A 1 102 ? -15.334 -21.813 0.369 1.00 97.81 102 GLY A N 1
ATOM 716 C CA . GLY A 1 102 ? -15.349 -21.756 1.833 1.00 97.81 102 GLY A CA 1
ATOM 717 C C . GLY A 1 102 ? -13.963 -21.858 2.481 1.00 97.81 102 GLY A C 1
ATOM 718 O O . GLY A 1 102 ? -13.872 -21.997 3.700 1.00 97.81 102 GLY A O 1
ATOM 719 N N . ASP A 1 103 ? -12.894 -21.777 1.687 1.00 98.06 103 ASP A N 1
ATOM 720 C CA . ASP A 1 103 ? -11.503 -21.848 2.151 1.00 98.06 103 ASP A CA 1
ATOM 721 C C . ASP A 1 103 ? -10.975 -20.488 2.640 1.00 98.06 103 ASP A C 1
ATOM 723 O O . ASP A 1 103 ? -9.937 -20.420 3.305 1.00 98.06 103 ASP A O 1
ATOM 727 N N . LEU A 1 104 ? -11.672 -19.395 2.309 1.00 98.19 104 LEU A N 1
ATOM 728 C CA . LEU A 1 104 ? -11.300 -18.030 2.669 1.00 98.19 104 LEU A CA 1
ATOM 729 C C . LEU A 1 104 ? -12.535 -17.225 3.125 1.00 98.19 104 LEU A C 1
ATOM 731 O O . LEU A 1 104 ? -13.582 -17.328 2.488 1.00 98.19 104 LEU A O 1
ATOM 735 N N . PRO A 1 105 ? -12.442 -16.404 4.189 1.00 97.75 105 PRO A N 1
ATOM 736 C CA . PRO A 1 105 ? -13.497 -15.449 4.530 1.00 97.75 105 PRO A CA 1
ATOM 737 C C . PRO A 1 105 ? -13.699 -14.390 3.428 1.00 97.75 105 PRO A C 1
ATOM 739 O O . PRO A 1 105 ? -12.738 -14.075 2.709 1.00 97.75 105 PRO A O 1
ATOM 742 N N . PRO A 1 106 ? -14.905 -13.805 3.308 1.00 97.12 106 PRO A N 1
ATOM 743 C CA . PRO A 1 106 ? -15.182 -12.738 2.345 1.00 97.12 106 PRO A CA 1
ATOM 744 C C . PRO A 1 106 ? -14.304 -11.502 2.594 1.00 97.12 106 PRO A C 1
ATOM 746 O O . PRO A 1 106 ? -13.776 -11.300 3.690 1.00 97.12 106 PRO A O 1
ATOM 749 N N . VAL A 1 107 ? -14.117 -10.671 1.565 1.00 96.19 107 VAL A N 1
ATOM 750 C CA . VAL A 1 107 ? -13.178 -9.536 1.605 1.00 96.19 107 VAL A CA 1
ATOM 751 C C . VAL A 1 107 ? -13.488 -8.532 2.717 1.00 96.19 107 VAL A C 1
ATOM 753 O O . VAL A 1 107 ? -12.560 -8.038 3.354 1.00 96.19 107 VAL A O 1
ATOM 756 N N . GLU A 1 108 ? -14.764 -8.303 3.014 1.00 93.38 108 GLU A N 1
ATOM 757 C CA . GLU A 1 108 ? -15.232 -7.402 4.069 1.00 93.38 108 GLU A CA 1
ATOM 758 C C . GLU A 1 108 ? -14.813 -7.863 5.469 1.00 93.38 108 GLU A C 1
ATOM 760 O O . GLU A 1 108 ? -14.598 -7.033 6.343 1.00 93.38 108 GLU A O 1
ATOM 765 N N . GLU A 1 109 ? -14.669 -9.173 5.686 1.00 93.94 109 GLU A N 1
ATOM 766 C CA . GLU A 1 109 ? -14.210 -9.736 6.963 1.00 93.94 109 GLU A CA 1
ATOM 767 C C . GLU A 1 109 ? -12.680 -9.793 7.065 1.00 93.94 109 GLU A C 1
ATOM 769 O O . GLU A 1 109 ? -12.134 -9.988 8.149 1.00 93.94 109 GLU A O 1
ATOM 774 N N . ARG A 1 110 ? -11.974 -9.670 5.934 1.00 94.25 110 ARG A N 1
ATOM 775 C CA . ARG A 1 110 ? -10.504 -9.709 5.878 1.00 94.25 110 ARG A CA 1
ATOM 776 C C . ARG A 1 110 ? -9.869 -8.328 5.953 1.00 94.25 110 ARG A C 1
ATOM 778 O O . ARG A 1 110 ? -8.677 -8.236 6.247 1.00 94.25 110 ARG A O 1
ATOM 785 N N . LEU A 1 111 ? -10.609 -7.290 5.578 1.00 92.44 111 LEU A N 1
ATOM 786 C CA . LEU A 1 111 ? -10.121 -5.921 5.597 1.00 92.44 111 LEU A CA 1
ATOM 787 C C . LEU A 1 111 ? -10.326 -5.286 6.979 1.00 92.44 111 LEU A C 1
ATOM 789 O O . LEU A 1 111 ? -11.341 -5.540 7.623 1.00 92.44 111 LEU A O 1
ATOM 793 N N . PRO A 1 112 ? -9.390 -4.423 7.405 1.00 89.94 112 PRO A N 1
ATOM 794 C CA . PRO A 1 112 ? -9.560 -3.609 8.603 1.00 89.94 112 PRO A CA 1
ATOM 795 C C . PRO A 1 112 ? -10.756 -2.657 8.462 1.00 89.94 112 PRO A C 1
ATOM 797 O O . PRO A 1 112 ? -11.106 -2.263 7.347 1.00 89.94 112 PRO A O 1
ATOM 800 N N . GLY A 1 113 ? -11.318 -2.191 9.584 1.00 87.25 113 GLY A N 1
ATOM 801 C CA . GLY A 1 113 ? -12.403 -1.197 9.579 1.00 87.25 113 GLY A CA 1
ATOM 802 C C . GLY A 1 113 ? -12.010 0.145 8.941 1.00 87.25 113 GLY A C 1
ATOM 803 O O . GLY A 1 113 ? -12.849 0.831 8.358 1.00 87.25 113 GLY A O 1
ATOM 804 N N . ASN A 1 114 ? -10.723 0.501 8.998 1.00 88.38 114 ASN A N 1
ATOM 805 C CA . ASN A 1 114 ? -10.141 1.692 8.376 1.00 88.38 114 ASN A CA 1
ATOM 806 C C . ASN A 1 114 ? -9.008 1.325 7.390 1.00 88.38 114 ASN A C 1
ATOM 808 O O . ASN A 1 114 ? -7.820 1.546 7.670 1.00 88.38 114 ASN A O 1
ATOM 812 N N . PRO A 1 115 ? -9.333 0.768 6.207 1.00 91.69 115 PRO A N 1
ATOM 813 C CA . PRO A 1 115 ? -8.321 0.345 5.247 1.00 91.69 115 PRO A CA 1
ATOM 814 C C . PRO A 1 115 ? -7.530 1.530 4.685 1.00 91.69 115 PRO A C 1
ATOM 816 O O . PRO A 1 115 ? -8.003 2.664 4.623 1.00 91.69 115 PRO A O 1
ATOM 819 N N . LEU A 1 116 ? -6.291 1.265 4.266 1.00 91.19 116 LEU A N 1
ATOM 820 C CA . LEU A 1 116 ? -5.503 2.232 3.505 1.00 91.19 116 LEU A CA 1
ATOM 821 C C . LEU A 1 116 ? -6.093 2.341 2.096 1.00 91.19 116 LEU A C 1
ATOM 823 O O . LEU A 1 116 ? -5.976 1.403 1.308 1.00 91.19 116 LEU A O 1
ATOM 827 N N . VAL A 1 117 ? -6.687 3.489 1.774 1.00 92.25 117 VAL A N 1
ATOM 828 C CA . VAL A 1 117 ? -7.244 3.748 0.443 1.00 92.25 117 VAL A CA 1
ATOM 829 C C . VAL A 1 117 ? -6.254 4.567 -0.372 1.00 92.25 117 VAL A C 1
ATOM 831 O O . VAL A 1 117 ? -5.785 5.620 0.059 1.00 92.25 117 VAL A O 1
ATOM 834 N N . ILE A 1 118 ? -5.912 4.057 -1.553 1.00 91.12 118 ILE A N 1
ATOM 835 C CA . ILE A 1 118 ? -4.949 4.673 -2.463 1.00 91.12 118 ILE A CA 1
ATOM 836 C C . ILE A 1 118 ? -5.677 5.017 -3.756 1.00 91.12 118 ILE A C 1
ATOM 838 O O . ILE A 1 118 ? -6.113 4.121 -4.475 1.00 91.12 118 ILE A O 1
ATOM 842 N N . GLN A 1 119 ? -5.758 6.307 -4.070 1.00 89.62 119 GLN A N 1
ATOM 843 C CA . GLN A 1 119 ? -6.089 6.781 -5.404 1.00 89.62 119 GLN A CA 1
ATOM 844 C C . GLN A 1 119 ? -4.896 6.480 -6.323 1.00 89.62 119 GLN A C 1
ATOM 846 O O . GLN A 1 119 ? -3.787 6.966 -6.062 1.00 89.62 119 GLN A O 1
ATOM 851 N N . PRO A 1 120 ? -5.072 5.672 -7.383 1.00 88.50 120 PRO A N 1
ATOM 852 C CA . PRO A 1 120 ? -3.976 5.354 -8.282 1.00 88.50 120 PRO A CA 1
ATOM 853 C C . PRO A 1 120 ? -3.428 6.589 -8.989 1.00 88.50 120 PRO A C 1
ATOM 855 O O . PRO A 1 120 ? -4.171 7.508 -9.326 1.00 88.50 120 PRO A O 1
ATOM 858 N N . ALA A 1 121 ? -2.124 6.544 -9.260 1.00 85.44 121 ALA A N 1
ATOM 859 C CA . ALA A 1 121 ? -1.403 7.575 -9.993 1.00 85.44 121 ALA A CA 1
ATOM 860 C C . ALA A 1 121 ? -2.001 7.835 -11.381 1.00 85.44 121 ALA A C 1
ATOM 862 O O . ALA A 1 121 ? -2.106 8.976 -11.803 1.00 85.44 121 ALA A O 1
ATOM 863 N N . GLU A 1 122 ? -2.363 6.777 -12.101 1.00 82.00 122 GLU A N 1
ATOM 864 C CA . GLU A 1 122 ? -2.736 6.873 -13.514 1.00 82.00 122 GLU A CA 1
ATOM 865 C C . GLU A 1 122 ? -4.219 6.553 -13.707 1.00 82.00 122 GLU A C 1
ATOM 867 O O . GLU A 1 122 ? -4.966 7.356 -14.257 1.00 82.00 122 GLU A O 1
ATOM 872 N N . MET A 1 123 ? -4.649 5.376 -13.249 1.00 83.88 123 MET A N 1
ATOM 873 C CA . MET A 1 123 ? -6.001 4.858 -13.454 1.00 83.88 123 MET A CA 1
ATOM 874 C C . MET A 1 123 ? -6.293 3.682 -12.519 1.00 83.88 123 MET A C 1
ATOM 876 O O . MET A 1 123 ? -5.373 3.077 -11.962 1.00 83.88 123 MET A O 1
ATOM 880 N N . ILE A 1 124 ? -7.574 3.336 -12.380 1.00 88.06 124 ILE A N 1
ATOM 881 C CA . ILE A 1 124 ? -7.996 2.107 -11.700 1.00 88.06 124 ILE A CA 1
ATOM 882 C C . ILE A 1 124 ? -7.475 0.898 -12.489 1.00 88.06 124 ILE A C 1
ATOM 884 O O . ILE A 1 124 ? -7.677 0.806 -13.699 1.00 88.06 124 ILE A O 1
ATOM 888 N N . GLY A 1 125 ? -6.758 0.007 -11.801 1.00 89.00 125 GLY A N 1
ATOM 889 C CA . GLY A 1 125 ? -6.142 -1.175 -12.404 1.00 89.00 125 GLY A CA 1
ATOM 890 C C . GLY A 1 125 ? -7.073 -2.385 -12.476 1.00 89.00 125 GLY A C 1
ATOM 891 O O . GLY A 1 125 ? -8.122 -2.423 -11.839 1.00 89.00 125 GLY A O 1
ATOM 892 N N . GLU A 1 126 ? -6.634 -3.404 -13.214 1.00 90.44 126 GLU A N 1
ATOM 893 C CA . GLU A 1 126 ? -7.288 -4.712 -13.306 1.00 90.44 126 GLU A CA 1
ATOM 894 C C . GLU A 1 126 ? -6.548 -5.760 -12.466 1.00 90.44 126 GLU A C 1
ATOM 896 O O . GLU A 1 126 ? -5.315 -5.766 -12.385 1.00 90.44 126 GLU A O 1
ATOM 901 N N . TYR A 1 127 ? -7.291 -6.694 -11.868 1.00 94.62 127 TYR A N 1
ATOM 902 C CA . TYR A 1 127 ? -6.684 -7.832 -11.185 1.00 94.62 127 TYR A CA 1
ATOM 903 C C . TYR A 1 127 ? -6.069 -8.822 -12.177 1.00 94.62 127 TYR A C 1
ATOM 905 O O . TYR A 1 127 ? -6.705 -9.241 -13.141 1.00 94.62 127 TYR A O 1
ATOM 913 N N . GLY A 1 128 ? -4.864 -9.299 -11.860 1.00 93.62 128 GLY A N 1
ATOM 914 C CA . GLY A 1 128 ? -4.267 -10.470 -12.496 1.00 93.62 128 GLY A CA 1
ATOM 915 C C . GLY A 1 128 ? -2.908 -10.222 -13.144 1.00 93.62 128 GLY A C 1
ATOM 916 O O . GLY A 1 128 ? -2.195 -9.265 -12.844 1.00 93.62 128 GLY A O 1
ATOM 917 N N . GLY A 1 129 ? -2.530 -11.154 -14.020 1.00 94.50 129 GLY A N 1
ATOM 918 C CA . GLY A 1 129 ? -1.233 -11.167 -14.690 1.00 94.50 129 GLY A CA 1
ATOM 919 C C . GLY A 1 129 ? -0.097 -11.758 -13.849 1.00 94.50 129 GLY A C 1
ATOM 920 O O . GLY A 1 129 ? -0.275 -12.302 -12.762 1.00 94.50 129 GLY A O 1
ATOM 921 N N . THR A 1 130 ? 1.119 -11.703 -14.393 1.00 94.25 130 THR A N 1
ATOM 922 C CA . THR A 1 130 ? 2.336 -12.148 -13.699 1.00 94.25 130 THR A CA 1
ATOM 923 C C . THR A 1 130 ? 3.472 -11.179 -13.985 1.00 94.25 130 THR A C 1
ATOM 925 O O . THR A 1 130 ? 3.944 -11.060 -15.122 1.00 94.25 130 THR A O 1
ATOM 928 N N . LEU A 1 131 ? 3.945 -10.505 -12.936 1.00 91.44 131 LEU A N 1
ATOM 929 C CA . LEU A 1 131 ? 5.068 -9.579 -13.021 1.00 91.44 131 LEU A CA 1
ATOM 930 C C . LEU A 1 131 ? 6.392 -10.354 -13.120 1.00 91.44 131 LEU A C 1
ATOM 932 O O . LEU A 1 131 ? 6.914 -10.872 -12.135 1.00 91.44 131 LEU A O 1
ATOM 936 N N . ARG A 1 132 ? 6.956 -10.426 -14.329 1.00 93.75 132 ARG A N 1
ATOM 937 C CA . ARG A 1 132 ? 8.242 -11.091 -14.600 1.00 93.75 132 ARG A CA 1
ATOM 938 C C . ARG A 1 132 ? 9.393 -10.105 -14.412 1.00 93.75 132 ARG A C 1
ATOM 940 O O . ARG A 1 132 ? 9.426 -9.067 -15.067 1.00 93.75 132 ARG A O 1
ATOM 947 N N . ARG A 1 133 ? 10.347 -10.433 -13.537 1.00 90.88 133 ARG A N 1
ATOM 948 C CA . ARG A 1 133 ? 11.475 -9.555 -13.177 1.00 90.88 133 ARG A CA 1
ATOM 949 C C . ARG A 1 133 ? 12.801 -10.304 -13.215 1.00 90.88 133 ARG A C 1
ATOM 951 O O . ARG A 1 133 ? 12.839 -11.527 -13.107 1.00 90.88 133 ARG A O 1
ATOM 958 N N . ALA A 1 134 ? 13.889 -9.550 -13.341 1.00 93.06 134 ALA A N 1
ATOM 959 C CA . ALA A 1 134 ? 15.239 -10.065 -13.164 1.00 93.06 134 ALA A CA 1
ATOM 960 C C . ALA A 1 134 ? 15.656 -9.949 -11.692 1.00 93.06 134 ALA A C 1
ATOM 962 O O . ALA A 1 134 ? 15.471 -8.903 -11.067 1.00 93.06 134 ALA A O 1
ATOM 963 N N . PHE A 1 135 ? 16.250 -11.016 -11.165 1.00 93.50 135 PHE A N 1
ATOM 964 C CA . PHE A 1 135 ? 16.844 -11.075 -9.835 1.00 93.50 135 PHE A CA 1
ATOM 965 C C . PHE A 1 135 ? 18.260 -11.623 -9.977 1.00 93.50 135 PHE A C 1
ATOM 967 O O . PHE A 1 135 ? 18.455 -12.689 -10.561 1.00 93.50 135 PHE A O 1
ATOM 974 N N . THR A 1 136 ? 19.255 -10.889 -9.481 1.00 95.00 136 THR A N 1
ATOM 975 C CA . THR A 1 136 ? 20.672 -11.245 -9.692 1.00 95.00 136 THR A CA 1
ATOM 976 C C . THR A 1 136 ? 21.257 -12.134 -8.587 1.00 95.00 136 THR A C 1
ATOM 978 O O . THR A 1 136 ? 22.457 -12.404 -8.566 1.00 95.00 136 THR A O 1
ATOM 981 N N . GLY A 1 137 ? 20.406 -12.652 -7.697 1.00 93.19 137 GLY A N 1
ATOM 982 C CA . GLY A 1 137 ? 20.777 -13.524 -6.583 1.00 93.19 137 GLY A CA 1
ATOM 983 C C . GLY A 1 137 ? 20.764 -12.798 -5.231 1.00 93.19 137 GLY A C 1
ATOM 984 O O . GLY A 1 137 ? 20.422 -11.621 -5.165 1.00 93.19 137 GLY A O 1
ATOM 985 N N . PRO A 1 138 ? 21.144 -13.470 -4.127 1.00 92.06 138 PRO A N 1
ATOM 986 C CA . PRO A 1 138 ? 20.953 -12.956 -2.762 1.00 92.06 138 PRO A CA 1
ATOM 987 C C . PRO A 1 138 ? 21.568 -11.577 -2.461 1.00 92.06 138 PRO A C 1
ATOM 989 O O . PRO A 1 138 ? 21.077 -10.869 -1.584 1.00 92.06 138 PRO A O 1
ATOM 992 N N . GLY A 1 139 ? 22.618 -11.171 -3.187 1.00 94.94 139 GLY A N 1
ATOM 993 C CA . GLY A 1 139 ? 23.206 -9.829 -3.072 1.00 94.94 139 GLY A CA 1
ATOM 994 C C . GLY A 1 139 ? 22.268 -8.698 -3.519 1.00 94.94 139 GLY A C 1
ATOM 995 O O . GLY A 1 139 ? 22.418 -7.566 -3.073 1.00 94.94 139 GLY A O 1
ATOM 996 N N . ASP A 1 140 ? 21.254 -9.010 -4.326 1.00 94.12 140 ASP A N 1
ATOM 997 C CA . ASP A 1 140 ? 20.227 -8.091 -4.828 1.00 94.12 140 ASP A CA 1
ATOM 998 C C . ASP A 1 140 ? 18.975 -8.087 -3.942 1.00 94.12 140 ASP A C 1
ATOM 1000 O O . ASP A 1 140 ? 17.841 -7.968 -4.398 1.00 94.12 140 ASP A O 1
ATOM 1004 N N . ARG A 1 141 ? 19.173 -8.238 -2.630 1.00 92.06 141 ARG A N 1
ATOM 1005 C CA . ARG A 1 141 ? 18.106 -8.257 -1.618 1.00 92.06 141 ARG A CA 1
ATOM 1006 C C . ARG A 1 141 ? 17.138 -7.072 -1.753 1.00 92.06 141 ARG A C 1
ATOM 1008 O O . ARG A 1 141 ? 15.931 -7.236 -1.602 1.00 92.06 141 ARG A O 1
ATOM 1015 N N . GLN A 1 142 ? 17.656 -5.890 -2.096 1.00 91.69 142 GLN A N 1
ATOM 1016 C CA . GLN A 1 142 ? 16.853 -4.670 -2.271 1.00 91.69 142 GLN A CA 1
ATOM 1017 C C . GLN A 1 142 ? 15.815 -4.772 -3.399 1.00 91.69 142 GLN A C 1
ATOM 1019 O O . GLN A 1 142 ? 14.797 -4.085 -3.355 1.00 91.69 142 GLN A O 1
ATOM 1024 N N . ASN A 1 143 ? 16.046 -5.621 -4.403 1.00 91.75 143 ASN A N 1
ATOM 1025 C CA . ASN A 1 143 ? 15.107 -5.849 -5.499 1.00 91.75 143 ASN A CA 1
ATOM 1026 C C . ASN A 1 143 ? 13.805 -6.506 -5.021 1.00 91.75 143 ASN A C 1
ATOM 1028 O O . ASN A 1 143 ? 12.732 -6.154 -5.516 1.00 91.75 143 ASN A O 1
ATOM 1032 N N . VAL A 1 144 ? 13.907 -7.412 -4.044 1.00 88.50 144 VAL A N 1
ATOM 1033 C CA . VAL A 1 144 ? 12.763 -8.100 -3.431 1.00 88.50 144 VAL A CA 1
ATOM 1034 C C . VAL A 1 144 ? 12.130 -7.225 -2.354 1.00 88.50 144 VAL A C 1
ATOM 1036 O O . VAL A 1 144 ? 10.922 -7.014 -2.364 1.00 88.50 144 VAL A O 1
ATOM 1039 N N . GLU A 1 145 ? 12.940 -6.652 -1.466 1.00 90.50 145 GLU A N 1
ATOM 1040 C CA . GLU A 1 145 ? 12.452 -5.911 -0.297 1.00 90.50 145 GLU A CA 1
ATOM 1041 C C . GLU A 1 145 ? 11.549 -4.731 -0.622 1.00 90.50 145 GLU A C 1
ATOM 1043 O O . GLU A 1 145 ? 10.576 -4.507 0.085 1.00 90.50 145 GLU A O 1
ATOM 1048 N N . ARG A 1 146 ? 11.812 -4.012 -1.716 1.00 87.88 146 ARG A N 1
ATOM 1049 C CA . ARG A 1 146 ? 10.971 -2.881 -2.140 1.00 87.88 146 ARG A CA 1
ATOM 1050 C C . ARG A 1 146 ? 9.525 -3.270 -2.468 1.00 87.88 146 ARG A C 1
ATOM 1052 O O . ARG A 1 146 ? 8.683 -2.386 -2.537 1.00 87.88 146 ARG A O 1
ATOM 1059 N N . TRP A 1 147 ? 9.258 -4.555 -2.701 1.00 86.00 147 TRP A N 1
ATOM 1060 C CA . TRP A 1 147 ? 7.931 -5.066 -3.057 1.00 86.00 147 TRP A CA 1
ATOM 1061 C C . TRP A 1 147 ? 7.220 -5.743 -1.896 1.00 86.00 147 TRP A C 1
ATOM 1063 O O . TRP A 1 147 ? 5.999 -5.694 -1.831 1.00 86.00 147 TRP A O 1
ATOM 1073 N N . VAL A 1 148 ? 7.971 -6.399 -1.011 1.00 87.88 148 VAL A N 1
ATOM 1074 C CA . VAL A 1 148 ? 7.392 -7.219 0.064 1.00 87.88 148 VAL A CA 1
ATOM 1075 C C . VAL A 1 148 ? 7.392 -6.523 1.417 1.00 87.88 148 VAL A C 1
ATOM 1077 O O . VAL A 1 148 ? 6.656 -6.942 2.303 1.00 87.88 148 VAL A O 1
ATOM 1080 N N . ASN A 1 149 ? 8.217 -5.489 1.600 1.00 87.94 149 ASN A N 1
ATOM 1081 C CA . ASN A 1 149 ? 8.228 -4.758 2.854 1.00 87.94 149 ASN A CA 1
ATOM 1082 C C . ASN A 1 149 ? 7.066 -3.777 2.914 1.00 87.94 149 ASN A C 1
ATOM 1084 O O . ASN A 1 149 ? 6.792 -3.026 1.973 1.00 87.94 149 ASN A O 1
ATOM 1088 N N . ASP A 1 150 ? 6.459 -3.752 4.089 1.00 87.50 150 ASP A N 1
ATOM 1089 C CA . ASP A 1 150 ? 5.527 -2.721 4.489 1.00 87.50 150 ASP A CA 1
ATOM 1090 C C . ASP A 1 150 ? 6.187 -1.774 5.502 1.00 87.50 150 ASP A C 1
ATOM 1092 O O . ASP A 1 150 ? 7.233 -2.083 6.083 1.00 87.50 150 ASP A O 1
ATOM 1096 N N . TYR A 1 151 ? 5.599 -0.597 5.690 1.00 89.44 151 TYR A N 1
ATOM 1097 C CA . TYR A 1 151 ? 6.133 0.458 6.544 1.00 89.44 151 TYR A CA 1
ATOM 1098 C C . TYR A 1 151 ? 5.037 1.025 7.452 1.00 89.44 151 TYR A C 1
ATOM 1100 O O . TYR A 1 151 ? 3.872 1.081 7.073 1.00 89.44 151 TYR A O 1
ATOM 1108 N N . GLY A 1 152 ? 5.412 1.483 8.651 1.00 91.44 152 GLY A N 1
ATOM 1109 C CA . GLY A 1 152 ? 4.489 2.186 9.556 1.00 91.44 152 GLY A CA 1
ATOM 1110 C C . GLY A 1 152 ? 4.013 3.515 8.969 1.00 91.44 152 GLY A C 1
ATOM 1111 O O . GLY A 1 152 ? 2.815 3.755 8.827 1.00 91.44 152 GLY A O 1
ATOM 1112 N N . VAL A 1 153 ? 4.985 4.328 8.561 1.00 91.25 153 VAL A N 1
ATOM 1113 C CA . VAL A 1 153 ? 4.819 5.564 7.790 1.00 91.25 153 VAL A CA 1
ATOM 1114 C C . VAL A 1 153 ? 5.692 5.494 6.547 1.00 91.25 153 VAL A C 1
ATOM 1116 O O . VAL A 1 153 ? 6.735 4.833 6.553 1.00 91.25 153 VAL A O 1
ATOM 1119 N N . PHE A 1 154 ? 5.295 6.178 5.481 1.00 90.50 154 PHE A N 1
ATOM 1120 C CA . PHE A 1 154 ? 6.072 6.215 4.248 1.00 90.50 154 PHE A CA 1
ATOM 1121 C C . PHE A 1 154 ? 6.037 7.597 3.603 1.00 90.50 154 PHE A C 1
ATOM 1123 O O . PHE A 1 154 ? 5.102 8.362 3.806 1.00 90.50 154 PHE A O 1
ATOM 1130 N N . TRP A 1 155 ? 7.062 7.928 2.826 1.00 89.88 155 TRP A N 1
ATOM 1131 C CA . TRP A 1 155 ? 7.075 9.173 2.064 1.00 89.88 155 TRP A CA 1
ATOM 1132 C C . TRP A 1 155 ? 6.116 9.086 0.878 1.00 89.88 155 TRP A C 1
ATOM 1134 O O . TRP A 1 155 ? 6.029 8.047 0.223 1.00 89.88 155 TRP A O 1
ATOM 1144 N N . ASN A 1 156 ? 5.444 10.189 0.552 1.00 88.19 156 ASN A N 1
ATOM 1145 C CA . ASN A 1 156 ? 4.804 10.311 -0.754 1.00 88.19 156 ASN A CA 1
ATOM 1146 C C . ASN A 1 156 ? 5.851 10.198 -1.885 1.00 88.19 156 ASN A C 1
ATOM 1148 O O . ASN A 1 156 ? 7.057 10.334 -1.667 1.00 88.19 156 ASN A O 1
ATOM 1152 N N . THR A 1 157 ? 5.397 9.979 -3.120 1.00 86.38 157 THR A N 1
ATOM 1153 C CA . THR A 1 157 ? 6.287 9.819 -4.287 1.00 86.38 157 THR A CA 1
ATOM 1154 C C . THR A 1 157 ? 7.232 11.012 -4.487 1.00 86.38 157 THR A C 1
ATOM 1156 O O . THR A 1 157 ? 8.363 10.832 -4.935 1.00 86.38 157 THR A O 1
ATOM 1159 N N . GLY A 1 158 ? 6.795 12.218 -4.112 1.00 85.44 158 GLY A N 1
ATOM 1160 C CA . GLY A 1 158 ? 7.598 13.442 -4.155 1.00 85.44 158 GLY A CA 1
ATOM 1161 C C . GLY A 1 158 ? 8.618 13.610 -3.028 1.00 85.44 158 GLY A C 1
ATOM 1162 O O . GLY A 1 158 ? 9.352 14.595 -3.042 1.00 85.44 158 GLY A O 1
ATOM 1163 N N . ALA A 1 159 ? 8.665 12.695 -2.054 1.00 88.75 159 ALA A N 1
ATOM 1164 C CA . ALA A 1 159 ? 9.491 12.791 -0.849 1.00 88.75 159 ALA A CA 1
ATOM 1165 C C . ALA A 1 159 ? 9.333 14.121 -0.082 1.00 88.75 159 ALA A C 1
ATOM 1167 O O . ALA A 1 159 ? 10.271 14.602 0.553 1.00 88.75 159 ALA A O 1
ATOM 1168 N N . SER A 1 160 ? 8.149 14.726 -0.157 1.00 89.00 160 SER A N 1
ATOM 1169 C CA . SER A 1 160 ? 7.833 16.013 0.462 1.00 89.00 160 SER A CA 1
ATOM 1170 C C . SER A 1 160 ? 7.027 15.867 1.748 1.00 89.00 160 SER A C 1
ATOM 1172 O O . SER A 1 160 ? 7.032 16.773 2.576 1.00 89.00 160 SER A O 1
ATOM 1174 N N . GLU A 1 161 ? 6.343 14.739 1.928 1.00 89.50 161 GLU A N 1
ATOM 1175 C CA . GLU A 1 161 ? 5.419 14.531 3.037 1.00 89.50 161 GLU A CA 1
ATOM 1176 C C . GLU A 1 161 ? 5.445 13.080 3.528 1.00 89.50 161 GLU A C 1
ATOM 1178 O O . GLU A 1 161 ? 5.461 12.142 2.725 1.00 89.50 161 GLU A O 1
ATOM 1183 N N . LEU A 1 162 ? 5.431 12.905 4.852 1.00 90.75 162 LEU A N 1
ATOM 1184 C CA . LEU A 1 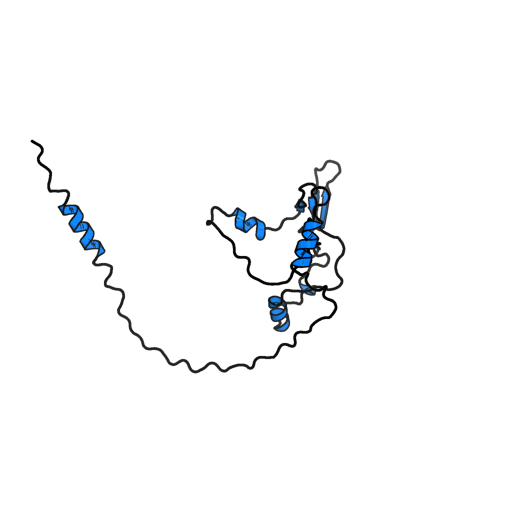162 ? 5.221 11.609 5.491 1.00 90.75 162 LEU A CA 1
ATOM 1185 C C . LEU A 1 162 ? 3.729 11.282 5.513 1.00 90.75 162 LEU A C 1
ATOM 1187 O O . LEU A 1 162 ? 2.912 12.110 5.903 1.00 90.75 162 LEU A O 1
ATOM 1191 N N . ARG A 1 163 ? 3.386 10.054 5.138 1.00 88.56 163 ARG A N 1
ATOM 1192 C CA . ARG A 1 163 ? 2.016 9.557 5.055 1.00 88.56 163 ARG A CA 1
ATOM 1193 C C . ARG A 1 163 ? 1.826 8.303 5.914 1.00 88.56 163 ARG A C 1
ATOM 1195 O O . ARG A 1 163 ? 2.757 7.493 6.026 1.00 88.56 163 ARG A O 1
ATOM 1202 N N . PRO A 1 164 ? 0.631 8.126 6.500 1.00 89.00 164 PRO A N 1
ATOM 1203 C CA . PRO A 1 164 ? 0.275 6.905 7.210 1.00 89.00 164 PRO A CA 1
ATOM 1204 C C . PRO A 1 164 ? 0.247 5.710 6.253 1.00 89.00 164 PRO A C 1
ATOM 1206 O O . PRO A 1 164 ? -0.189 5.827 5.106 1.00 89.00 164 PRO A O 1
ATOM 1209 N N . ARG A 1 165 ? 0.713 4.553 6.728 1.00 90.25 165 ARG A N 1
ATOM 1210 C CA . ARG A 1 165 ? 0.646 3.285 5.995 1.00 90.25 165 ARG A CA 1
ATOM 1211 C C . ARG A 1 165 ? 0.076 2.190 6.890 1.00 90.25 165 ARG A C 1
ATOM 1213 O O . ARG A 1 165 ? -1.143 2.121 6.970 1.00 90.25 165 ARG A O 1
ATOM 1220 N N . LEU A 1 166 ? 0.882 1.398 7.604 1.00 90.19 166 LEU A N 1
ATOM 1221 C CA . LEU A 1 166 ? 0.340 0.487 8.633 1.00 90.19 166 LEU A CA 1
ATOM 1222 C C . LEU A 1 166 ? -0.204 1.243 9.854 1.00 90.19 166 LEU A C 1
ATOM 1224 O O . LEU A 1 166 ? -1.114 0.772 10.533 1.00 90.19 166 LEU A O 1
ATOM 1228 N N . LEU A 1 167 ? 0.367 2.414 10.136 1.00 92.12 167 LEU A N 1
ATOM 1229 C CA . LEU A 1 167 ? -0.168 3.334 11.128 1.00 92.12 167 LEU A CA 1
ATOM 1230 C C . LEU A 1 167 ? -1.313 4.138 10.518 1.00 92.12 167 LEU A C 1
ATOM 1232 O O . LEU A 1 167 ? -1.259 4.493 9.342 1.00 92.12 167 LEU A O 1
ATOM 1236 N N . GLU A 1 168 ? -2.318 4.436 11.328 1.00 89.31 168 GLU A N 1
ATOM 1237 C CA . GLU A 1 168 ? -3.370 5.399 11.017 1.00 89.31 168 GLU A CA 1
ATOM 1238 C C . GLU A 1 168 ? -2.871 6.828 11.250 1.00 89.31 168 GLU A C 1
ATOM 1240 O O . G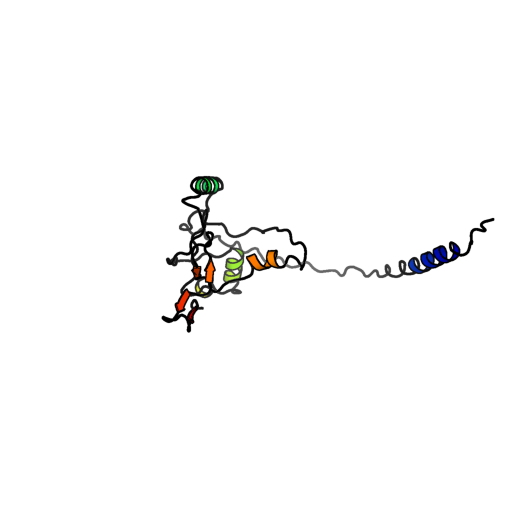LU A 1 168 ? -3.049 7.699 10.403 1.00 89.31 168 GLU A O 1
ATOM 1245 N N . SER A 1 169 ? -2.195 7.063 12.375 1.00 91.38 169 SER A N 1
ATOM 1246 C CA . SER A 1 169 ? -1.675 8.378 12.745 1.00 91.38 169 SER A CA 1
ATOM 1247 C C . SER A 1 169 ? -0.536 8.267 13.759 1.00 91.38 169 SER A C 1
ATOM 1249 O O . SER A 1 169 ? -0.225 7.191 14.283 1.00 91.38 169 SER A O 1
ATOM 1251 N N . TRP A 1 170 ? 0.130 9.389 14.008 1.00 94.19 170 TRP A N 1
ATOM 1252 C CA . TRP A 1 170 ? 1.158 9.508 15.030 1.00 94.19 170 TRP A CA 1
ATOM 1253 C C . TRP A 1 170 ? 1.192 10.930 15.574 1.00 94.19 170 TRP A C 1
ATOM 1255 O O . TRP A 1 170 ? 0.898 11.889 14.859 1.00 94.19 170 TRP A O 1
ATOM 1265 N N . GLU A 1 171 ? 1.601 11.066 16.825 1.00 96.00 171 GLU A N 1
ATOM 1266 C CA . GLU A 1 171 ? 1.773 12.354 17.484 1.00 96.00 171 GLU A CA 1
ATOM 1267 C C . GLU A 1 171 ? 3.012 12.334 18.376 1.00 96.00 171 GLU A C 1
ATOM 1269 O O . GLU A 1 171 ? 3.421 11.290 18.885 1.00 96.00 171 GLU A O 1
ATOM 1274 N N . ALA A 1 172 ? 3.627 13.502 18.533 1.00 96.75 172 ALA A N 1
ATOM 1275 C CA . ALA A 1 172 ? 4.744 13.715 19.438 1.00 96.75 172 ALA A CA 1
ATOM 1276 C C . ALA A 1 172 ? 4.333 14.736 20.498 1.00 96.75 172 ALA A C 1
ATOM 1278 O O . ALA A 1 172 ? 3.574 15.664 20.204 1.00 96.75 172 ALA A O 1
ATOM 1279 N N . ASN A 1 173 ? 4.851 14.593 21.717 1.00 97.38 173 ASN A N 1
ATOM 1280 C CA . ASN A 1 173 ? 4.713 15.642 22.725 1.00 97.38 173 ASN A CA 1
ATOM 1281 C C . ASN A 1 173 ? 5.499 16.913 22.325 1.00 97.38 173 ASN A C 1
ATOM 1283 O O . ASN A 1 173 ? 6.276 16.912 21.369 1.00 97.38 173 ASN A O 1
ATOM 1287 N N . GLU A 1 174 ? 5.291 18.021 23.047 1.00 97.25 174 GLU A N 1
ATOM 1288 C CA . GLU A 1 174 ? 5.799 19.350 22.653 1.00 97.25 174 GLU A CA 1
ATOM 1289 C C . GLU A 1 174 ? 7.322 19.417 22.445 1.00 97.25 174 GLU A C 1
ATOM 1291 O O . GLU A 1 174 ? 7.796 20.184 21.607 1.00 97.25 174 GLU A O 1
ATOM 1296 N N . ASP A 1 175 ? 8.095 18.624 23.190 1.00 97.12 175 ASP A N 1
ATOM 1297 C CA . ASP A 1 175 ? 9.556 18.564 23.093 1.00 97.12 175 ASP A CA 1
ATOM 1298 C C . ASP A 1 175 ? 10.074 17.363 22.274 1.00 97.12 175 ASP A C 1
ATOM 1300 O O . ASP A 1 175 ? 11.286 17.151 22.191 1.00 97.12 175 ASP A O 1
ATOM 1304 N N . ALA A 1 176 ? 9.169 16.607 21.640 1.00 96.00 176 ALA A N 1
ATOM 1305 C CA . ALA A 1 176 ? 9.428 15.408 20.843 1.00 96.00 176 ALA A CA 1
ATOM 1306 C C . ALA A 1 176 ? 10.186 14.282 21.578 1.00 96.00 176 ALA A C 1
ATOM 1308 O O . ALA A 1 176 ? 10.839 13.448 20.937 1.00 96.00 176 ALA A O 1
ATOM 1309 N N . SER A 1 177 ? 10.103 14.244 22.911 1.00 97.38 177 SER A N 1
ATOM 1310 C CA . SER A 1 177 ? 10.679 13.184 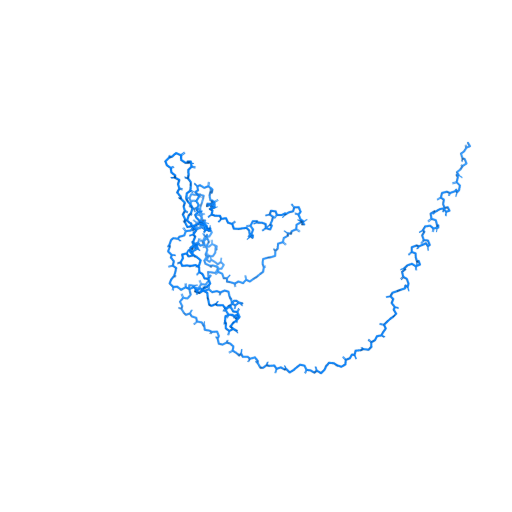23.744 1.00 97.38 177 SER A CA 1
ATOM 1311 C C . SER A 1 177 ? 9.810 11.924 23.828 1.00 97.38 177 SER A C 1
ATOM 1313 O O . SER A 1 177 ? 10.340 10.838 24.067 1.00 97.38 177 SER A O 1
ATOM 1315 N N . GLU A 1 178 ? 8.507 12.038 23.571 1.00 97.62 178 GLU A N 1
ATOM 1316 C CA . GLU A 1 178 ? 7.545 10.934 23.563 1.00 97.62 178 GLU A CA 1
ATOM 1317 C C . GLU A 1 178 ? 6.750 10.932 22.255 1.00 97.62 178 GLU A C 1
ATOM 1319 O O . GLU A 1 178 ? 6.330 11.983 21.770 1.00 97.62 178 GLU A O 1
ATOM 1324 N N . TRP A 1 179 ? 6.552 9.737 21.689 1.00 96.44 179 TRP A N 1
ATOM 1325 C CA . TRP A 1 179 ? 5.813 9.523 20.445 1.00 96.44 179 TRP A CA 1
ATOM 1326 C C . TRP A 1 179 ? 4.724 8.477 20.662 1.00 96.44 179 TRP A C 1
ATOM 1328 O O . TRP A 1 179 ? 5.012 7.360 21.102 1.00 96.44 179 TRP A O 1
ATOM 1338 N N . THR A 1 180 ? 3.494 8.826 20.303 1.00 96.38 180 THR A N 1
ATOM 1339 C CA . THR A 1 180 ? 2.345 7.920 20.287 1.00 96.38 180 THR A CA 1
ATOM 1340 C C . THR A 1 180 ? 2.050 7.538 18.842 1.00 96.38 180 THR A C 1
ATOM 1342 O O . THR A 1 180 ? 1.928 8.400 17.974 1.00 96.38 180 THR A O 1
ATOM 1345 N N . PHE A 1 181 ? 1.937 6.237 18.574 1.00 95.06 181 PHE A N 1
ATOM 1346 C CA . PHE A 1 181 ? 1.594 5.702 17.258 1.00 95.06 181 PHE A CA 1
ATOM 1347 C C . PHE A 1 181 ? 0.250 4.980 17.336 1.00 95.06 181 PHE A C 1
ATOM 1349 O O . PHE A 1 181 ? 0.074 4.094 18.174 1.00 95.06 181 PHE A O 1
ATOM 1356 N N . HIS A 1 182 ? -0.672 5.326 16.443 1.00 93.12 182 HIS A N 1
ATOM 1357 C CA . HIS A 1 182 ? -1.977 4.684 16.325 1.00 93.12 182 HIS A CA 1
ATOM 1358 C C . HIS A 1 182 ? -1.939 3.712 15.147 1.00 93.12 182 HIS A C 1
ATOM 1360 O O . HIS A 1 182 ? -1.656 4.110 14.016 1.00 93.12 182 HIS A O 1
ATOM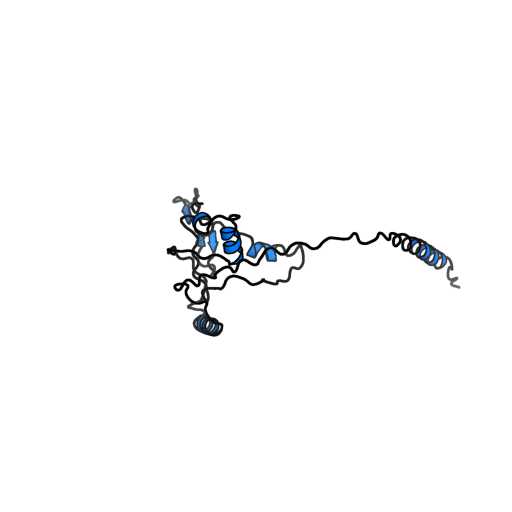 1366 N N . LEU A 1 183 ? -2.157 2.423 15.410 1.00 91.19 183 LEU A N 1
ATOM 1367 C CA . LEU A 1 183 ? -2.241 1.398 14.368 1.00 91.19 183 LEU A CA 1
ATOM 1368 C C . LEU A 1 183 ? -3.647 1.391 13.767 1.00 91.19 183 LEU A C 1
ATOM 1370 O O . LEU A 1 183 ? -4.612 1.674 14.472 1.00 91.19 183 LEU A O 1
ATOM 1374 N N . ARG A 1 184 ? -3.754 1.008 12.491 1.00 88.25 184 ARG A N 1
ATOM 1375 C CA . ARG A 1 184 ? -5.053 0.679 11.889 1.00 88.25 184 ARG A CA 1
ATOM 1376 C C . ARG A 1 184 ? -5.695 -0.492 12.637 1.00 88.25 184 ARG A C 1
ATOM 1378 O O . ARG A 1 184 ? -4.987 -1.395 13.092 1.00 88.25 184 ARG A O 1
ATOM 1385 N N . GLU A 1 185 ? -7.012 -0.448 12.791 1.00 82.69 185 GLU A N 1
ATOM 1386 C CA . GLU A 1 185 ? -7.779 -1.480 13.493 1.00 82.69 185 GLU A CA 1
ATOM 1387 C C . GLU A 1 185 ? -7.804 -2.753 12.645 1.00 82.69 185 GLU A C 1
ATOM 1389 O O . GLU A 1 185 ? -8.022 -2.652 11.448 1.00 82.69 185 GLU A O 1
ATOM 1394 N N . ALA A 1 186 ? -7.530 -3.920 13.232 1.00 69.06 186 ALA A N 1
ATOM 1395 C CA . ALA A 1 186 ? -7.456 -5.195 12.509 1.00 69.06 186 ALA A CA 1
ATOM 1396 C C . ALA A 1 186 ? -8.816 -5.883 12.380 1.00 69.06 186 ALA A C 1
ATOM 1398 O O . ALA A 1 186 ? -9.611 -5.782 13.342 1.00 69.06 186 ALA A O 1
#

Nearest PDB structures (foldseek):
  5ipw-assembly1_A  TM=9.586E-01  e=6.161E-06  Thermotoga maritima MSB8

Mean predicted aligned error: 16.09 Å

Secondary structure (DSSP, 8-state):
-----THHHHHHHHHHHTTTTSSSSS-----PPPP-PPPPPPP---------TTSPPPPPHHHHHHHHHH--SSS----EEES---SS----HHHHHHHHHTSS--HHHHS-SS--EEE-SS-PPPS----------GGGHHHHHHHH---SEEE-TTSS-EEESSEEEEEE-TTSS-EEEEEPP-

Sequence (186 aa):
MLRKRPFLRLFSLLSVMLVAVLLVAACGGGSAPADSAPAAEAPAAEAAAQESADAAAPASADDYQASREACTAETPCWAEVVDTVPDSFQEAPMLAEMVAAGDLPPVEERLPGNPLVIQPAEMIGEYGGTLRRAFTGPGDRQNVERWVNDYGVFWNTGASELRPRLLESWEANEDASEWTFHLREA

Foldseek 3Di:
DDDDDPPPVVVVVVVVVVVVVVPPPPPDDDDDDDDDDDDDDDDDDPPPPPPDPPPPPFDDPVLQVVQVVPADPVRALFKDWDQDDDPDDDDAPVVVVCVVVVNDPDPVVVAFPRHGDIDHSRTDDDDDDDDDDDDPPPVSVVVVCVPPDWDQWDATPVNPDIGGTQWPDKDAPPVRPDIDTHGGGD

Solvent-accessible surface area (backbone atoms only — not comparable to full-atom values): 12754 Å² total; per-residue (Å²): 140,83,85,80,76,73,70,70,64,61,60,63,58,59,63,57,62,67,62,67,70,76,77,78,84,84,86,87,82,90,75,81,88,76,89,75,78,84,81,79,83,75,81,85,76,82,74,80,78,79,83,66,93,78,65,80,75,68,66,50,75,64,53,50,51,54,42,58,70,68,40,41,94,92,49,62,61,56,59,42,81,48,90,73,78,73,98,71,85,85,74,48,68,78,53,53,53,34,32,76,70,68,79,37,79,55,69,79,78,72,48,36,89,62,64,85,36,68,47,58,36,70,56,69,79,77,81,78,89,78,93,83,79,91,76,91,50,82,92,44,49,67,73,54,44,76,74,74,61,83,50,53,59,42,64,45,90,81,69,79,47,82,37,66,51,56,22,63,48,71,50,60,47,99,84,63,85,47,76,53,76,40,65,48,54,119

Radius of gyration: 31.12 Å; Cα contacts (8 Å, |Δi|>4): 131; chains: 1; bounding box: 96×73×48 Å

=== Feature glossary ===
A reading guide for the features in this record.

Start from the sequence.

  · This is the polypeptide sequence — one letter per residue, N-terminus first. Length ranges from a few dozen residues for small domains to over a thousand for large multi-domain proteins.

Fold it, and you get atomic coordinates and the backbone conformation that goes with them.

  · Structure coordinates are given as an mmCIF _atom_site loop: one row per atom with element, residue name, chain id, sequence number, and x/y/z position in Å. Only the four main-chain atoms per residue are included here; side chains are omitted to keep the record compact.

  · Backbone dihedral angles. Every residue except chain termini has a φ (preceding-C → N → Cα → C) and a ψ (N → Cα → C → next-N). They are reported in degrees following the IUPAC sign convention. Secondary structure is essentially a statement about which (φ, ψ) basin each residue occupies.

  · The SS8 string is DSSP's per-residue secondary-structure call. α-helix (H) means an i→i+4 H-bond ladder; β-strand (E) means the residue participates in a β-sheet; 3₁₀ (G) and π (I) are tighter and wider helices; T/S are turns/bends; '-' is loop.

  · SS3 is a coarse helix/strand/coil call (letters a/b/c) made by the P-SEA algorithm from inter-Cα distances and dihedrals. It is less detailed than DSSP but needs only Cα positions.

Summarize the fold with a handful of shape descriptors and a per-residue structural alphabet.

  · Radius of gyration (Rg) is the root-mean-square distance of Cα atoms from their centroid — a single number for overall size and compactness. A globular domain of N residues has Rg ≈ 2.2·N^0.38 Å; an extended or disordered chain has a much larger Rg. The Cα contact count is the number of residue pairs whose Cα atoms are within 8 Å and are more than four positions apart in sequence — a standard proxy for tertiary pack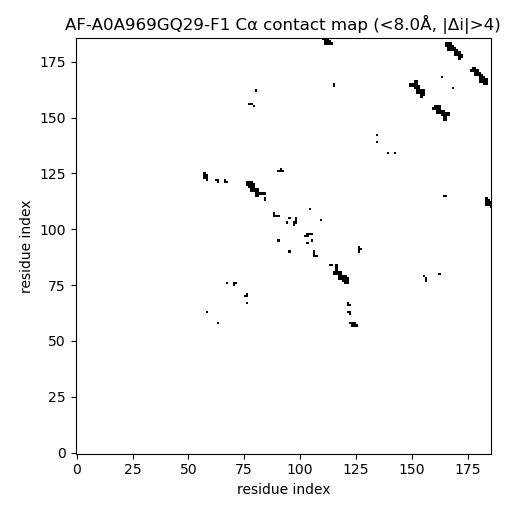ing density. The bounding box is the smallest axis-aligned box enclosing all Cα atoms.

  · The Foldseek 3Di string encodes local tertiary geometry as a 20-letter alphabet — one character per residue — derived from the relative positions of nearby Cα atoms. Unlike the amino-acid sequence, 3Di is a direct function of the 3D structure, so two proteins with the same fold have similar 3Di strings even at low sequence identity.

  · Solvent-accessible surface area (SASA) is the area in Å² traced out by the centre of a 1.4 Å probe sphere (a water molecule) rolled over the protein's van der Waals surface (Shrake–Rupley / Lee–Richards construction). Buried residues have near-zero SASA; fully exposed residues can exceed 200 Å². The total SASA scales roughly with the number of surface residues.

Ask how reliable the model is.

  · pLDDT (predicted Local Distance Difference Test) is AlphaFold's per-residue confidence score, ranging from 0 to 100. Values above 90 indicate high confidence (typically well-packed cores); 70–90 is confident; 50–70 low confidence; below 50 usually means the region is disordered or the prediction is unreliable there. AlphaFold stores pLDDT in the mmCIF B-factor column.

  · B-factor (Debye–Waller factor) reflects atomic displacement in the crystal lattice. It is an experimental observable (units Å²), not a prediction; low values mean the atom is pinned down, high values mean it moves or is heterogeneous across the crystal.

  · Predicted Aligned Error (PAE) is an AlphaFold confidence matrix: entry (i, j) is the expected error in the position of residue j, in ångströms, when the prediction is superimposed on the true structure at residue i. Low PAE within a block of residues means that block is internally rigid and well-predicted; high PAE between two blocks means their relative placement is uncertain even if each block individually is confident.

Place it in context: what it resembles, what it is annotated as, and how it looks.

  · Nearest PDB neighbors are the top structural matches found by Foldseek when searching this structure against the entire Protein Data Bank. Each hit reports a TM-score (0 to 1; >0.5 almost always implies the same fold) and an E-value. These are *structural* homologs — they may share no detectable sequence similarity.

  · Functional annotations link the protein to curated databases. InterPro entries identify conserved domains and families by matching the sequence against member-database signatures (Pfam, PROSITE, CDD, …). Gene Ontology (GO) terms describe molecular function, biological process, and cellular component in a controlled vocabulary. CATH places the structure in a hierarchical fold classification (Class/Architecture/Topology/Homologous-superfamily). The organism is the source species.

  · Three diagnostic plots accompany the record. The Cα contact map visualizes the tertiary structure as a 2D adjacency matrix (8 Å cutoff, sequence-local contacts suppressed). The Ramachandran plot shows the distribution of backbone (φ, ψ) torsions, with points in the α and β basins reflecting secondary structure content. The PAE plot shows AlphaFold's inter-residue confidence as a color matrix.

  · Six rendered views show the 3D structure from the faces of a cube — i.e. along ±x, ±y, ±z. Rendering representation is drawn randomly per protein from cartoon (secondary-structure ribbons), sticks (backbone bonds), or molecular surface; coloring is either N→C rainbow (blue at the N-terminus through red at the C-terminus) or one color per chain.